Protein AF-A0A8S3U3W0-F1 (afdb_monomer_lite)

Structure (mmCIF, N/CA/C/O backbone):
data_AF-A0A8S3U3W0-F1
#
_entry.id   AF-A0A8S3U3W0-F1
#
loop_
_atom_site.group_PDB
_atom_site.id
_atom_site.type_symbol
_atom_site.label_atom_id
_atom_site.label_alt_id
_atom_site.label_comp_id
_atom_site.label_asym_id
_atom_site.label_entity_id
_atom_site.label_seq_id
_atom_site.pdbx_PDB_ins_code
_atom_site.Cartn_x
_atom_site.Cartn_y
_atom_site.Cartn_z
_atom_site.occupancy
_atom_site.B_iso_or_equiv
_atom_site.auth_seq_id
_atom_site.auth_comp_id
_atom_site.auth_asym_id
_atom_site.auth_atom_id
_atom_site.pdbx_PDB_model_num
ATOM 1 N N . MET A 1 1 ? -51.983 46.648 -26.438 1.00 34.16 1 MET A N 1
ATOM 2 C CA . MET A 1 1 ? -50.621 46.867 -26.971 1.00 34.16 1 MET A CA 1
ATOM 3 C C . MET A 1 1 ? -49.656 46.749 -25.800 1.00 34.16 1 MET A C 1
ATOM 5 O O . MET A 1 1 ? -49.872 47.389 -24.783 1.00 34.16 1 MET A O 1
ATOM 9 N N . PHE A 1 2 ? -48.725 45.805 -25.904 1.00 28.69 2 PHE A N 1
ATOM 10 C CA . PHE A 1 2 ? -47.921 45.204 -24.836 1.00 28.69 2 PHE A CA 1
ATOM 11 C C . PHE A 1 2 ? -47.039 46.189 -24.053 1.00 28.69 2 PHE A C 1
ATOM 13 O O . PHE A 1 2 ? -46.304 46.968 -24.655 1.00 28.69 2 PHE A O 1
ATOM 20 N N . ARG A 1 3 ? -46.996 46.052 -22.722 1.00 28.56 3 ARG A N 1
ATOM 21 C CA . ARG A 1 3 ? -45.843 46.462 -21.908 1.00 28.56 3 ARG A CA 1
ATOM 22 C C . ARG A 1 3 ? -45.324 45.207 -21.208 1.00 28.56 3 ARG A C 1
ATOM 24 O O . ARG A 1 3 ? -46.051 44.587 -20.444 1.00 28.56 3 ARG A O 1
ATOM 31 N N . LYS A 1 4 ? -44.122 44.780 -21.601 1.00 31.42 4 LYS A N 1
ATOM 32 C CA . LYS A 1 4 ? -43.456 43.553 -21.150 1.00 31.42 4 LYS A CA 1
ATOM 33 C C . LYS A 1 4 ? -43.173 43.631 -19.647 1.00 31.42 4 LYS A C 1
ATOM 35 O O . LYS A 1 4 ? -42.525 44.578 -19.207 1.00 31.42 4 LYS A O 1
ATOM 40 N N . GLU A 1 5 ? -43.627 42.633 -18.900 1.00 32.41 5 GLU A N 1
ATOM 41 C CA . GLU A 1 5 ? -43.134 42.348 -17.555 1.00 32.41 5 GLU A CA 1
ATOM 42 C C . GLU A 1 5 ? -41.710 41.790 -17.662 1.00 32.41 5 GLU A C 1
ATOM 44 O O . GLU A 1 5 ? -41.425 40.907 -18.473 1.00 32.41 5 GLU A O 1
ATOM 49 N N . VAL A 1 6 ? -40.796 42.359 -16.880 1.00 32.06 6 VAL A N 1
ATOM 50 C CA . VAL A 1 6 ? -39.425 41.874 -16.733 1.00 32.06 6 VAL A CA 1
ATOM 51 C C . VAL A 1 6 ? -39.444 40.834 -15.619 1.00 32.06 6 VAL A C 1
ATOM 53 O O . VAL A 1 6 ? -39.489 41.178 -14.441 1.00 32.06 6 VAL A O 1
ATOM 56 N N . THR A 1 7 ? -39.434 39.558 -15.994 1.00 28.53 7 THR A N 1
ATOM 57 C CA . THR A 1 7 ? -39.246 38.446 -15.060 1.00 28.53 7 THR A CA 1
ATOM 58 C C . THR A 1 7 ? -37.805 38.466 -14.560 1.00 28.53 7 THR A C 1
ATOM 60 O O . THR A 1 7 ? -36.869 38.187 -15.310 1.00 28.53 7 THR A O 1
ATOM 63 N N . ILE A 1 8 ? -37.619 38.810 -13.287 1.00 31.89 8 ILE A N 1
ATOM 64 C CA . ILE A 1 8 ? -36.351 38.636 -12.577 1.00 31.89 8 ILE A CA 1
ATOM 65 C C . ILE A 1 8 ? -36.127 37.128 -12.427 1.00 31.89 8 ILE A C 1
ATOM 67 O O . ILE A 1 8 ? -36.823 36.454 -11.670 1.00 31.89 8 ILE A O 1
ATOM 71 N N . VAL A 1 9 ? -35.166 36.593 -13.179 1.00 30.48 9 VAL A N 1
ATOM 72 C CA . VAL A 1 9 ? -34.654 35.234 -12.995 1.00 30.48 9 VAL A CA 1
ATOM 73 C C . VAL A 1 9 ? -33.884 35.227 -11.674 1.00 30.48 9 VAL A C 1
ATOM 75 O O . VAL A 1 9 ? -32.745 35.684 -11.611 1.00 30.48 9 VAL A O 1
ATOM 78 N N . MET A 1 10 ? -34.522 34.762 -10.595 1.00 32.56 10 MET A N 1
ATOM 79 C 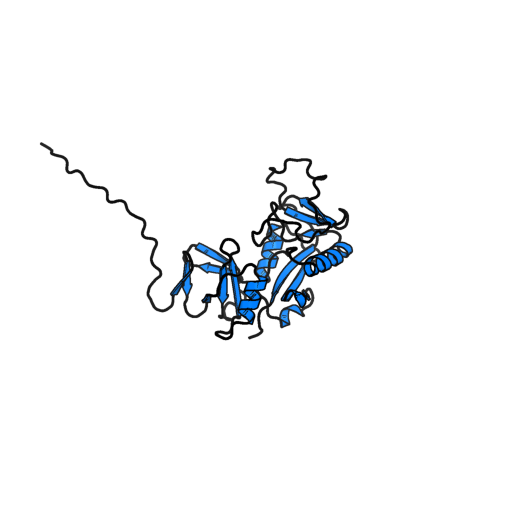CA . MET A 1 10 ? -33.804 34.413 -9.370 1.00 32.56 10 MET A CA 1
ATOM 80 C C . MET A 1 10 ? -32.828 33.284 -9.702 1.00 32.56 10 MET A C 1
ATOM 82 O O . MET A 1 10 ? -33.233 32.200 -10.121 1.00 32.56 10 MET A O 1
ATOM 86 N N . LEU A 1 11 ? -31.539 33.566 -9.520 1.00 30.95 11 LEU A N 1
ATOM 87 C CA . LEU A 1 11 ? -30.471 32.578 -9.497 1.00 30.95 11 LEU A CA 1
ATOM 88 C C . LEU A 1 11 ? -30.861 31.427 -8.562 1.00 30.95 11 LEU A C 1
ATOM 90 O O . LEU A 1 11 ? -30.975 31.611 -7.350 1.00 30.95 11 LEU A O 1
ATOM 94 N N . MET A 1 12 ? -31.027 30.236 -9.134 1.00 29.64 12 MET A N 1
ATOM 95 C CA . MET A 1 12 ? -30.966 28.976 -8.401 1.00 29.64 12 MET A CA 1
ATOM 96 C C . MET A 1 12 ? -29.540 28.831 -7.856 1.00 29.64 12 MET A C 1
ATOM 98 O O . MET A 1 12 ? -28.672 28.240 -8.494 1.00 29.64 12 MET A O 1
ATOM 102 N N . LEU A 1 13 ? -29.282 29.402 -6.679 1.00 32.31 13 LEU A N 1
ATOM 103 C CA . LEU A 1 13 ? -28.216 28.920 -5.811 1.00 32.31 13 LEU A CA 1
ATOM 104 C C . LEU A 1 13 ? -28.553 27.458 -5.523 1.00 32.31 13 LEU A C 1
ATOM 106 O O . LEU A 1 13 ? -29.528 27.166 -4.834 1.00 32.31 13 LEU A O 1
ATOM 110 N N . SER A 1 14 ? -27.792 26.543 -6.115 1.00 33.59 14 SER A N 1
ATOM 111 C CA . SER A 1 14 ? -27.869 25.114 -5.841 1.00 33.59 14 SER A CA 1
ATOM 112 C C . SER A 1 14 ? -27.594 24.887 -4.355 1.00 33.59 14 SER A C 1
ATOM 114 O O . SER A 1 14 ? -26.444 24.808 -3.921 1.00 33.59 14 SER A O 1
ATOM 116 N N . VAL A 1 15 ? -28.661 24.830 -3.562 1.00 41.03 15 VAL A N 1
ATOM 117 C CA . VAL A 1 15 ? -28.613 24.386 -2.175 1.00 41.03 15 VAL A CA 1
ATOM 118 C C . VAL A 1 15 ? -28.224 22.911 -2.227 1.00 41.03 15 VAL A C 1
ATOM 120 O O . VAL A 1 15 ? -29.043 22.061 -2.570 1.00 41.03 15 VAL A O 1
ATOM 123 N N . LEU A 1 16 ? -26.950 22.613 -1.955 1.00 42.62 16 LEU A N 1
ATOM 124 C CA . LEU A 1 16 ? -26.490 21.247 -1.705 1.00 42.62 16 LEU A CA 1
ATOM 125 C C . LEU A 1 16 ? -27.417 20.627 -0.647 1.00 42.62 16 LEU A C 1
ATOM 127 O O . LEU A 1 16 ? -27.694 21.297 0.355 1.00 42.62 16 LEU A O 1
ATOM 131 N N . PRO A 1 17 ? -27.922 19.396 -0.842 1.00 44.84 17 PRO A N 1
ATOM 132 C CA . PRO A 1 17 ? -28.896 18.826 0.074 1.00 44.84 17 PRO A CA 1
ATOM 133 C C . PRO A 1 17 ? -28.274 18.743 1.472 1.00 44.84 17 PRO A C 1
ATOM 135 O O . PRO A 1 17 ? -27.228 18.128 1.676 1.00 44.84 17 PRO A O 1
ATOM 138 N N . ALA A 1 18 ? -28.895 19.420 2.439 1.00 54.59 18 ALA A N 1
ATOM 139 C CA . ALA A 1 18 ? -28.540 19.281 3.843 1.00 54.59 18 ALA A CA 1
ATOM 140 C C . ALA A 1 18 ? -28.716 17.809 4.249 1.00 54.59 18 ALA A C 1
ATOM 142 O O . ALA A 1 18 ? -29.708 17.190 3.856 1.00 54.59 18 ALA A O 1
ATOM 143 N N . CYS A 1 19 ? -27.765 17.246 5.010 1.00 47.69 19 CYS A N 1
ATOM 144 C CA . CYS A 1 19 ? -27.864 15.858 5.466 1.00 47.69 19 CYS A CA 1
ATOM 145 C C . CYS A 1 19 ? -29.236 15.606 6.109 1.00 47.69 19 CYS A C 1
ATOM 147 O O . CYS A 1 19 ? -29.710 16.474 6.853 1.00 47.69 19 CYS A O 1
ATOM 149 N N . PRO A 1 20 ? -29.878 14.449 5.850 1.00 51.38 20 PRO A N 1
ATOM 150 C CA . PRO A 1 20 ? -31.184 14.157 6.417 1.00 51.38 20 PRO A CA 1
ATOM 151 C C . PRO A 1 20 ? -31.106 14.266 7.944 1.00 51.38 20 PRO A C 1
ATOM 153 O O . PRO A 1 20 ? -30.438 13.467 8.587 1.00 51.38 20 PRO A O 1
ATOM 156 N N . LEU A 1 21 ? -31.812 15.233 8.538 1.00 47.78 21 LEU A N 1
ATOM 157 C CA . LEU A 1 21 ? -31.899 15.425 9.997 1.00 47.78 21 LEU A CA 1
ATOM 158 C C . LEU A 1 21 ? -32.657 14.284 10.712 1.00 47.78 21 LEU A C 1
ATOM 160 O O . LEU A 1 21 ? -32.972 14.388 11.896 1.00 47.78 21 LEU A O 1
ATOM 164 N N . LYS A 1 22 ? -32.985 13.194 10.005 1.00 42.50 22 LYS A N 1
ATOM 165 C CA . LYS A 1 22 ? -33.543 11.989 10.616 1.00 42.50 22 LYS A CA 1
ATOM 166 C C . LYS A 1 22 ? -32.425 11.296 11.390 1.00 42.50 22 LYS A C 1
ATOM 168 O O . LYS A 1 22 ? -31.360 11.051 10.830 1.00 42.50 22 LYS A O 1
ATOM 173 N N . MET A 1 23 ? -32.692 11.024 12.671 1.00 44.41 23 MET A N 1
ATOM 174 C CA . MET A 1 23 ? -31.845 10.253 13.587 1.00 44.41 23 MET A CA 1
ATOM 175 C C . MET A 1 23 ? -31.084 9.174 12.829 1.00 44.41 23 MET A C 1
ATOM 177 O O . MET A 1 23 ? -31.711 8.312 12.213 1.00 44.41 23 MET A O 1
ATOM 181 N N . GLY A 1 24 ? -29.757 9.252 12.846 1.00 52.56 24 GLY A N 1
ATOM 182 C CA . GLY A 1 24 ? -28.959 8.258 12.156 1.00 52.56 24 GLY A CA 1
ATOM 183 C C . GLY A 1 24 ? -27.948 8.775 11.149 1.00 52.56 24 GLY A C 1
ATOM 184 O O . GLY A 1 24 ? -27.357 7.907 10.539 1.00 52.56 24 GLY A O 1
ATOM 185 N N . TYR A 1 25 ? -27.712 10.082 10.942 1.00 53.28 25 TYR A N 1
ATOM 186 C CA . TYR A 1 25 ? -26.677 10.551 9.998 1.00 53.28 25 TYR A CA 1
ATOM 187 C C . TYR A 1 25 ? -25.836 11.741 10.507 1.00 53.28 25 TYR A C 1
ATOM 189 O O . TYR A 1 25 ? -26.374 12.662 11.121 1.00 53.28 25 TYR A O 1
ATOM 197 N N . LYS A 1 26 ? -24.523 11.759 10.216 1.00 52.50 26 LYS A N 1
ATOM 198 C CA . LYS A 1 26 ? -23.583 12.867 10.498 1.00 52.50 26 LYS A CA 1
ATOM 199 C C . LYS A 1 26 ? -22.943 13.385 9.204 1.00 52.50 26 LYS A C 1
ATOM 201 O O . LYS A 1 26 ? -22.577 12.602 8.329 1.00 52.50 26 LYS A O 1
ATOM 206 N N . LYS A 1 27 ? -22.791 14.711 9.095 1.00 48.03 27 LYS A N 1
ATOM 207 C CA . LYS A 1 27 ? -22.092 15.369 7.981 1.00 48.03 27 LYS A CA 1
ATOM 208 C C . LYS A 1 27 ? -20.571 15.297 8.176 1.00 48.03 27 LYS A C 1
ATOM 210 O O . LYS A 1 27 ? -20.087 15.705 9.230 1.00 48.03 27 LYS A O 1
ATOM 215 N N . VAL A 1 28 ? -19.837 14.828 7.168 1.00 49.66 28 VAL A N 1
ATOM 216 C CA . VAL A 1 28 ? -18.365 14.741 7.131 1.00 49.66 28 VAL A CA 1
ATOM 217 C C . VAL A 1 28 ? -17.879 15.364 5.824 1.00 49.66 28 VAL A C 1
ATOM 219 O O . VAL A 1 28 ? -18.097 14.809 4.752 1.00 49.66 28 VAL A O 1
ATOM 222 N N . GLY A 1 29 ? -17.276 16.554 5.890 1.00 55.22 29 GLY A N 1
ATOM 223 C CA . GLY A 1 29 ? -16.970 17.337 4.689 1.00 55.22 29 GLY A CA 1
ATOM 224 C C . GLY A 1 29 ? -18.240 17.626 3.874 1.00 55.22 29 GLY A C 1
ATOM 225 O O . GLY A 1 29 ? -19.167 18.286 4.358 1.00 55.22 29 GLY A O 1
ATOM 226 N N . THR A 1 30 ? -18.299 17.111 2.645 1.00 48.25 30 THR A N 1
ATOM 227 C CA . THR A 1 30 ? -19.483 17.156 1.769 1.00 48.25 30 THR A CA 1
ATOM 228 C C . THR A 1 30 ? -20.416 15.947 1.915 1.00 48.25 30 THR A C 1
ATOM 230 O O . THR A 1 30 ? -21.495 15.966 1.330 1.00 48.25 30 THR A O 1
ATOM 233 N N . ALA A 1 31 ? -20.046 14.927 2.698 1.00 43.16 31 ALA A N 1
ATOM 234 C CA . ALA A 1 31 ? -20.716 13.626 2.779 1.00 43.16 31 ALA A CA 1
ATOM 235 C C . ALA A 1 31 ? -21.649 13.449 3.992 1.00 43.16 31 ALA A C 1
ATOM 237 O O . ALA A 1 31 ? -21.507 14.145 4.996 1.00 43.16 31 ALA A O 1
ATOM 238 N N . CYS A 1 32 ? -22.600 12.505 3.905 1.00 49.22 32 CYS A N 1
ATOM 239 C CA . CYS A 1 32 ? -23.533 12.128 4.981 1.00 49.22 32 CYS A CA 1
ATOM 240 C C . CYS A 1 32 ? -23.410 10.624 5.298 1.00 49.22 32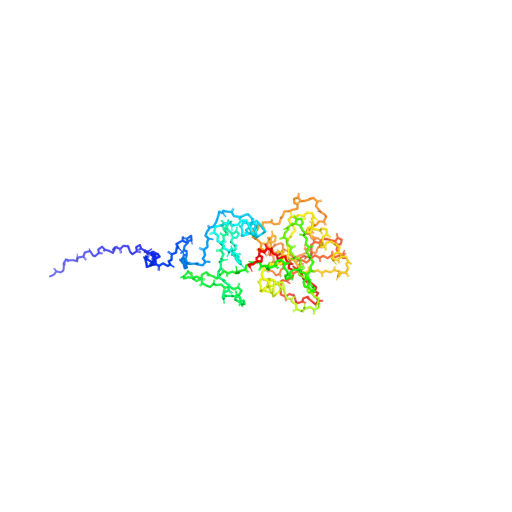 CYS A C 1
ATOM 242 O O . CYS A 1 32 ? -23.734 9.791 4.452 1.00 49.22 32 CYS A O 1
ATOM 244 N N . LEU A 1 33 ? -22.963 10.279 6.511 1.00 54.50 33 LEU A N 1
ATOM 245 C CA . LEU A 1 33 ? -22.687 8.903 6.970 1.00 54.50 33 LEU A CA 1
ATOM 246 C C . LEU A 1 33 ? -23.639 8.467 8.083 1.00 54.50 33 LEU A C 1
ATOM 248 O O . LEU A 1 33 ? -24.057 9.327 8.854 1.00 54.50 33 LEU A O 1
ATOM 252 N N . MET A 1 34 ? -23.964 7.168 8.192 1.00 54.59 34 MET A N 1
ATOM 253 C CA . MET A 1 34 ? -24.849 6.676 9.259 1.00 54.59 34 MET A CA 1
ATOM 254 C C . MET A 1 34 ? -24.211 6.783 10.664 1.00 54.59 34 MET A C 1
ATOM 256 O O . MET A 1 34 ? -23.035 6.498 10.843 1.00 54.59 34 MET A O 1
ATOM 260 N N . TYR A 1 35 ? -24.998 7.209 11.657 1.00 43.84 35 TYR A N 1
ATOM 261 C CA . TYR A 1 35 ? -24.619 7.640 13.016 1.00 43.84 35 TYR A CA 1
ATOM 262 C C . TYR A 1 35 ? -24.144 6.509 13.933 1.00 43.84 35 TYR A C 1
ATOM 264 O O . TYR A 1 35 ? -23.448 6.794 14.900 1.00 43.84 35 TYR A O 1
ATOM 272 N N . ASN A 1 36 ? -24.525 5.258 13.664 1.00 54.19 36 ASN A N 1
ATOM 273 C CA . ASN A 1 36 ? -24.286 4.161 14.605 1.00 54.19 36 ASN A CA 1
ATOM 274 C C . ASN A 1 36 ? -22.925 3.469 14.425 1.00 54.19 36 ASN A C 1
ATOM 276 O O . ASN A 1 36 ? -22.471 2.835 15.371 1.00 54.19 36 ASN A O 1
ATOM 280 N N . ASP A 1 37 ? -22.265 3.630 13.269 1.00 56.34 37 ASP A N 1
ATOM 281 C CA . ASP A 1 37 ? -21.129 2.770 12.894 1.00 56.34 37 ASP A CA 1
ATOM 282 C C . ASP A 1 37 ? -19.847 3.521 12.514 1.00 56.34 37 ASP A C 1
ATOM 284 O O . ASP A 1 37 ? -18.803 2.889 12.362 1.00 56.34 37 ASP A O 1
ATOM 288 N N . VAL A 1 38 ? -19.899 4.853 12.363 1.00 60.19 38 VAL A N 1
ATOM 289 C CA . VAL A 1 38 ? -18.739 5.679 11.985 1.00 60.19 38 VAL A CA 1
ATOM 290 C C . VAL A 1 38 ? -18.443 6.728 13.050 1.00 60.19 38 VAL A C 1
ATOM 292 O O . VAL A 1 38 ? -19.204 7.680 13.251 1.00 60.19 38 VAL A O 1
ATOM 295 N N . PHE A 1 39 ? -17.282 6.599 13.683 1.00 63.41 39 PHE A N 1
ATOM 296 C CA . PHE A 1 39 ? -16.758 7.558 14.643 1.00 63.41 39 PHE A CA 1
ATOM 297 C C . PHE A 1 39 ? -15.734 8.469 13.962 1.00 63.41 39 PHE A C 1
ATOM 299 O O . PHE A 1 39 ? -14.745 8.033 13.379 1.00 63.41 39 PHE A O 1
ATOM 306 N N . TYR A 1 40 ? -15.981 9.773 14.033 1.00 63.25 40 TYR A N 1
ATOM 307 C CA . TYR A 1 40 ? -15.041 10.777 13.543 1.00 63.25 40 TYR A CA 1
ATOM 308 C C . TYR A 1 40 ? -13.920 10.976 14.559 1.00 63.25 40 TYR A C 1
ATOM 310 O O . TYR A 1 40 ? -14.200 11.147 15.747 1.00 63.25 40 TYR A O 1
ATOM 318 N N . THR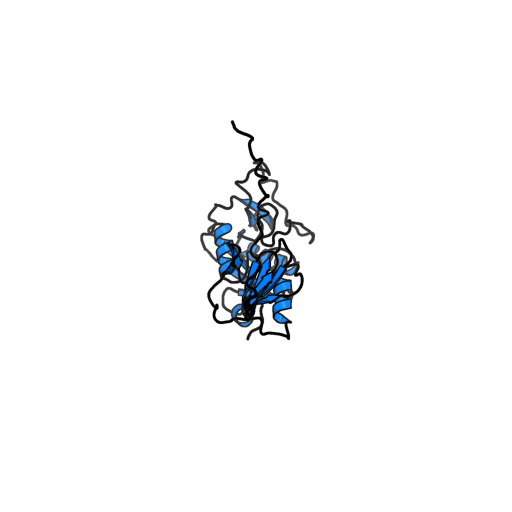 A 1 41 ? -12.687 11.037 14.076 1.00 58.53 41 THR A N 1
ATOM 319 C CA . THR A 1 41 ? -11.519 11.404 14.872 1.00 58.53 41 THR A CA 1
ATOM 320 C C . THR A 1 41 ? -10.672 12.431 14.116 1.00 58.53 41 THR A C 1
ATOM 322 O O . THR A 1 41 ? -10.928 12.717 12.947 1.00 58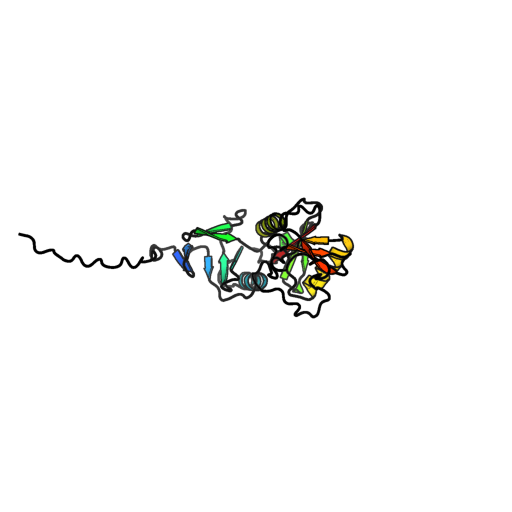.53 41 THR A O 1
ATOM 325 N N . GLU A 1 42 ? -9.744 13.071 14.821 1.00 62.50 42 GLU A N 1
ATOM 326 C CA . GLU A 1 42 ? -8.946 14.191 14.323 1.00 62.50 42 GLU A CA 1
ATOM 327 C C . GLU A 1 42 ? -8.025 13.824 13.147 1.00 62.50 42 GLU A C 1
ATOM 329 O O . GLU A 1 42 ? -7.890 12.664 12.756 1.00 62.50 42 GLU A O 1
ATOM 334 N N . HIS A 1 43 ? -7.418 14.867 12.572 1.00 75.06 43 HIS A N 1
ATOM 335 C CA . HIS A 1 43 ? -6.483 14.800 11.457 1.00 75.06 43 HIS A CA 1
ATOM 336 C C . HIS A 1 43 ? -5.427 13.709 11.677 1.00 75.06 43 HIS A C 1
ATOM 338 O O . HIS A 1 43 ? -4.689 13.767 12.656 1.00 75.06 43 HIS A O 1
ATOM 344 N N . ALA A 1 44 ? -5.316 12.775 10.735 1.00 83.44 44 ALA A N 1
ATOM 345 C CA . ALA A 1 44 ? -4.212 11.823 10.671 1.00 83.44 44 ALA A CA 1
ATOM 346 C C . ALA A 1 44 ? -3.342 12.151 9.455 1.00 83.44 44 ALA A C 1
ATOM 348 O O . ALA A 1 44 ? -3.837 12.504 8.383 1.00 83.44 44 ALA A O 1
ATOM 349 N N . ARG A 1 45 ? -2.030 12.033 9.606 1.00 82.75 45 ARG A N 1
ATOM 350 C CA . ARG A 1 45 ? -1.040 12.330 8.566 1.00 82.75 45 ARG A CA 1
ATOM 351 C C . ARG A 1 45 ? -0.695 11.100 7.733 1.00 82.75 45 ARG A C 1
ATOM 353 O O . ARG A 1 45 ? -0.058 11.242 6.698 1.00 82.75 45 ARG A O 1
ATOM 360 N N . SER A 1 46 ? -1.127 9.914 8.163 1.00 83.56 46 SER A N 1
ATOM 361 C CA . SER A 1 46 ? -0.968 8.667 7.417 1.00 83.56 46 SER A CA 1
ATOM 362 C C . SER A 1 46 ? -2.021 7.622 7.799 1.00 83.56 46 SER A C 1
ATOM 364 O O . SER A 1 46 ? -2.739 7.756 8.796 1.00 83.56 46 SER A O 1
ATOM 366 N N . LYS A 1 47 ? -2.086 6.540 7.011 1.00 87.44 47 LYS A N 1
ATOM 367 C CA . LYS A 1 47 ? -2.896 5.354 7.330 1.00 87.44 47 LYS A CA 1
ATOM 368 C C . LYS A 1 47 ? -2.423 4.690 8.623 1.00 87.44 47 LYS A C 1
ATOM 370 O O . LYS A 1 47 ? -3.262 4.292 9.420 1.00 87.44 47 LYS A O 1
ATOM 375 N N . ILE A 1 48 ? -1.110 4.636 8.858 1.00 85.12 48 ILE A N 1
ATOM 376 C CA . ILE A 1 48 ? -0.525 4.105 10.096 1.00 85.12 48 ILE A CA 1
ATOM 377 C C . ILE A 1 48 ? -0.994 4.914 11.310 1.00 85.12 48 ILE A C 1
ATOM 379 O O . ILE A 1 48 ? -1.498 4.336 12.268 1.00 85.12 48 ILE A O 1
ATOM 383 N N . GLU A 1 49 ? -0.927 6.249 11.248 1.00 86.25 49 GLU A N 1
ATOM 384 C CA . GLU A 1 49 ? -1.401 7.104 12.343 1.00 86.25 49 GLU A CA 1
ATOM 385 C C . GLU A 1 49 ? -2.908 6.927 12.582 1.00 86.25 49 GLU A C 1
ATOM 387 O O . GLU A 1 49 ? -3.343 6.787 13.723 1.00 86.25 49 GLU A O 1
ATOM 392 N N . CYS A 1 50 ? -3.708 6.856 11.513 1.00 87.50 50 CYS A N 1
ATOM 393 C CA . CYS A 1 50 ? -5.143 6.581 11.620 1.00 87.50 50 CYS A CA 1
ATOM 394 C C . CYS A 1 50 ? -5.422 5.207 12.261 1.00 87.50 50 CYS A C 1
ATOM 396 O O . CYS A 1 50 ? -6.336 5.081 13.079 1.00 87.50 50 CYS A O 1
ATOM 398 N N . SER A 1 51 ? -4.580 4.210 11.979 1.00 87.19 51 SER A N 1
ATOM 399 C CA . SER A 1 51 ? -4.619 2.899 12.627 1.00 87.19 51 SER A CA 1
ATOM 400 C C . SER A 1 51 ? -4.327 2.973 14.119 1.00 87.19 51 SER A C 1
ATOM 402 O O . SER A 1 51 ? -5.095 2.447 14.917 1.00 87.19 51 SER A O 1
ATOM 404 N N . SER A 1 52 ? -3.281 3.697 14.524 1.00 86.12 52 SER A N 1
ATOM 405 C CA . SER A 1 52 ? -2.978 3.912 15.943 1.00 86.12 52 SER A CA 1
ATOM 406 C C . SER A 1 52 ? -4.111 4.646 16.664 1.00 86.12 52 SER A C 1
ATOM 408 O O . SER A 1 52 ? -4.380 4.380 17.835 1.00 86.12 52 SER A O 1
ATOM 410 N N . ILE A 1 53 ? -4.807 5.562 15.986 1.00 85.31 53 ILE A N 1
ATOM 411 C CA . ILE A 1 53 ? -5.990 6.229 16.543 1.00 85.31 53 ILE A CA 1
ATOM 412 C C . ILE A 1 53 ? -7.153 5.238 16.696 1.00 85.31 53 ILE A C 1
ATOM 414 O O . ILE A 1 53 ? -7.823 5.258 17.728 1.00 85.31 53 ILE A O 1
ATOM 418 N N . CYS A 1 54 ? -7.384 4.367 15.707 1.00 83.12 54 CYS A N 1
ATOM 419 C CA . CYS A 1 54 ? -8.346 3.265 15.805 1.00 83.12 54 CYS A CA 1
ATOM 420 C C . CYS A 1 54 ? -8.014 2.359 17.001 1.00 83.12 54 CYS A C 1
ATOM 422 O O . CYS A 1 54 ? -8.905 2.028 17.781 1.00 83.12 54 CYS A O 1
ATOM 424 N N . GLU A 1 55 ? -6.729 2.050 17.196 1.00 81.06 55 GLU A N 1
ATOM 425 C CA . GLU A 1 55 ? -6.250 1.177 18.265 1.00 81.06 55 GLU A CA 1
ATOM 426 C C . GLU A 1 55 ? -6.442 1.764 19.663 1.00 81.06 55 GLU A C 1
ATOM 428 O O . GLU A 1 55 ? -6.924 1.102 20.582 1.00 81.06 55 GLU A O 1
ATOM 433 N N . ASN A 1 56 ? -6.123 3.046 19.816 1.00 77.88 56 ASN A N 1
ATOM 434 C CA . ASN A 1 56 ? -6.187 3.739 21.096 1.00 77.88 56 ASN A CA 1
ATOM 435 C C . ASN A 1 56 ? -7.580 4.299 21.429 1.00 77.88 56 ASN A C 1
ATOM 437 O O . ASN A 1 56 ? -7.756 4.917 22.488 1.00 77.88 56 ASN A O 1
ATOM 441 N N . ASN A 1 57 ? -8.580 4.122 20.557 1.00 69.69 57 ASN A N 1
ATOM 442 C CA . ASN A 1 57 ? -9.918 4.655 20.784 1.00 69.69 57 ASN A CA 1
ATOM 443 C C . ASN A 1 57 ? -10.637 3.905 21.920 1.00 69.69 57 ASN A C 1
ATOM 445 O O . ASN A 1 57 ? -11.256 2.863 21.732 1.00 69.69 57 ASN A O 1
ATOM 449 N N . LYS A 1 58 ? -10.608 4.494 23.119 1.00 51.72 58 LYS A N 1
ATOM 450 C CA . LYS A 1 58 ? -11.299 3.984 24.316 1.00 51.72 58 LYS A CA 1
ATOM 451 C C . LYS A 1 58 ? -12.826 4.173 24.305 1.00 51.72 58 LYS A C 1
ATOM 453 O O . LYS A 1 58 ? -13.483 3.686 25.221 1.00 51.72 58 LYS A O 1
ATOM 458 N N . PHE A 1 59 ? -13.394 4.907 23.341 1.00 48.88 59 PHE A N 1
ATOM 459 C CA . PHE A 1 59 ? -14.805 5.331 23.336 1.00 48.88 59 PHE A CA 1
ATOM 460 C C . PHE A 1 59 ? -15.721 4.516 22.403 1.00 48.88 59 PHE A C 1
ATOM 462 O O . PHE A 1 59 ? -16.933 4.728 22.415 1.00 48.88 59 PHE A O 1
ATOM 469 N N . GLY A 1 60 ? -15.183 3.560 21.643 1.00 59.19 60 GLY A N 1
ATOM 470 C CA . GLY A 1 60 ? -15.946 2.618 20.821 1.00 59.19 60 GLY A CA 1
ATOM 471 C C . GLY A 1 60 ? -15.013 1.584 20.197 1.00 59.19 60 GLY A C 1
ATOM 472 O O . GLY A 1 60 ? -13.880 1.914 19.860 1.00 59.19 60 GLY A O 1
ATOM 473 N N . SER A 1 61 ? -15.463 0.335 20.068 1.00 69.50 61 SER A N 1
ATOM 474 C CA . SER A 1 61 ? -14.701 -0.761 19.458 1.00 69.50 61 SER A CA 1
ATOM 475 C C . SER A 1 61 ? -14.478 -0.485 17.966 1.00 69.50 61 SER A C 1
ATOM 477 O O . SER A 1 61 ? -15.305 -0.858 17.132 1.00 69.50 61 SER A O 1
ATOM 479 N N . CYS A 1 62 ? -13.405 0.232 17.628 1.00 77.81 62 CYS A N 1
ATOM 480 C CA . CYS A 1 62 ? -12.992 0.426 16.244 1.00 77.81 62 CYS A CA 1
ATOM 481 C C . CYS A 1 62 ? -12.552 -0.922 15.663 1.00 77.81 62 CYS A C 1
ATOM 483 O O . CYS A 1 62 ? -11.707 -1.596 16.242 1.00 77.81 62 CYS A O 1
ATOM 485 N N . SER A 1 63 ? -13.145 -1.313 14.537 1.00 76.69 63 SER A N 1
ATOM 486 C CA . SER A 1 63 ? -12.868 -2.573 13.840 1.00 76.69 63 SER A CA 1
ATOM 487 C C . SER A 1 63 ? -12.255 -2.374 12.455 1.00 76.69 63 SER A C 1
ATOM 489 O O . SER A 1 63 ? -11.966 -3.356 11.786 1.00 76.69 63 SER A O 1
ATOM 491 N N . ARG A 1 64 ? -12.114 -1.124 11.992 1.00 81.50 64 ARG A N 1
ATOM 492 C CA . ARG A 1 64 ? -11.420 -0.684 10.763 1.00 81.50 64 ARG A CA 1
ATOM 493 C C . ARG A 1 64 ? -11.552 0.823 10.609 1.00 81.50 64 ARG A C 1
ATOM 495 O O . ARG A 1 64 ? -12.318 1.465 11.328 1.00 81.50 64 ARG A O 1
ATOM 502 N N . PHE A 1 65 ? -10.848 1.393 9.644 1.00 85.31 65 PHE A N 1
ATOM 503 C CA . PHE A 1 65 ? -10.922 2.822 9.369 1.00 85.31 65 PHE A CA 1
ATOM 504 C C . PHE A 1 65 ? -10.859 3.123 7.874 1.00 85.31 65 PHE A C 1
ATOM 506 O O . PHE A 1 65 ? -10.473 2.285 7.067 1.00 85.31 65 PHE A O 1
ATOM 513 N N . MET A 1 66 ? -11.233 4.340 7.503 1.00 86.19 66 MET A N 1
ATOM 514 C CA . MET A 1 66 ? -11.023 4.905 6.176 1.00 86.19 66 MET A CA 1
ATOM 515 C C . MET A 1 66 ? -10.083 6.106 6.299 1.00 86.19 66 MET A C 1
ATOM 517 O O . MET A 1 66 ? -10.113 6.825 7.303 1.00 86.19 66 MET A O 1
ATOM 521 N N . TYR A 1 67 ? -9.260 6.338 5.279 1.00 85.56 67 TYR A N 1
ATOM 522 C CA . TYR A 1 67 ? -8.282 7.423 5.272 1.00 85.56 67 TYR A CA 1
ATOM 523 C C . TYR A 1 67 ? -8.294 8.184 3.945 1.00 85.56 67 TYR A C 1
ATOM 525 O O . TYR A 1 67 ? -8.195 7.577 2.880 1.00 85.56 67 TYR A O 1
ATOM 533 N N . ASP A 1 68 ? -8.383 9.512 4.020 1.00 82.69 68 ASP A N 1
ATOM 534 C CA . ASP A 1 68 ? -8.255 10.424 2.882 1.00 82.69 68 ASP A CA 1
ATOM 535 C C . ASP A 1 68 ? -7.054 11.334 3.090 1.00 82.69 68 ASP A C 1
ATOM 537 O O . ASP A 1 68 ? -7.062 12.246 3.922 1.00 82.69 68 ASP A O 1
ATOM 541 N N . SER A 1 69 ? -6.022 11.091 2.293 1.00 79.19 69 SER A N 1
ATOM 542 C CA . SER A 1 69 ? -4.774 11.828 2.374 1.00 79.19 69 SER A CA 1
ATOM 543 C C . SER A 1 69 ? -4.845 13.250 1.831 1.00 79.19 69 SER A C 1
ATOM 545 O O . SER A 1 69 ? -4.068 14.101 2.254 1.00 79.19 69 SER A O 1
ATOM 547 N N . SER A 1 70 ? -5.789 13.548 0.933 1.00 80.62 70 SER A N 1
ATOM 548 C CA . SER A 1 70 ? -5.964 14.902 0.395 1.00 80.62 70 SER A CA 1
ATOM 549 C C . SER A 1 70 ? -6.474 15.873 1.461 1.00 80.62 70 SER A C 1
ATOM 551 O O . SER A 1 70 ? -6.201 17.072 1.407 1.00 80.62 70 SER A O 1
ATOM 553 N N . ARG A 1 71 ? -7.188 15.337 2.457 1.00 80.81 71 ARG A N 1
ATOM 554 C CA . ARG A 1 71 ? -7.777 16.083 3.574 1.00 80.81 71 ARG A CA 1
ATOM 555 C C . ARG A 1 71 ? -7.142 15.741 4.926 1.00 80.81 71 ARG A C 1
ATOM 557 O O . ARG A 1 71 ? -7.577 16.295 5.931 1.00 80.81 71 ARG A O 1
ATOM 564 N N . ASN A 1 72 ? -6.140 14.853 4.965 1.00 82.50 72 ASN A N 1
ATOM 565 C CA . ASN A 1 72 ? -5.581 14.276 6.197 1.00 82.50 72 ASN A CA 1
ATOM 566 C C . ASN A 1 72 ? -6.677 13.766 7.147 1.00 82.50 72 ASN A C 1
ATOM 568 O O . ASN A 1 72 ? -6.647 14.006 8.353 1.00 82.50 72 ASN A O 1
ATOM 572 N N . MET A 1 73 ? -7.700 13.120 6.588 1.00 84.00 73 MET A N 1
ATOM 573 C CA . MET A 1 73 ? -8.928 12.788 7.301 1.00 84.00 73 MET A CA 1
ATOM 574 C C . MET A 1 73 ? -8.985 11.295 7.619 1.00 84.00 73 MET A C 1
ATOM 576 O O . MET A 1 73 ? -8.853 10.460 6.728 1.00 84.00 73 MET A O 1
ATOM 580 N N . CYS A 1 74 ? -9.220 10.980 8.894 1.00 84.38 74 CYS A N 1
ATOM 581 C CA . CYS A 1 74 ? -9.349 9.629 9.430 1.00 84.38 74 CYS A CA 1
ATOM 582 C C . CYS A 1 74 ? -10.793 9.384 9.889 1.00 84.38 74 CYS A C 1
ATOM 584 O O . CYS A 1 74 ? -11.355 10.169 10.657 1.00 84.38 74 CYS A O 1
ATOM 586 N N . LEU A 1 75 ? -11.407 8.302 9.416 1.00 82.69 75 LEU A N 1
ATOM 587 C CA . LEU A 1 75 ? -12.767 7.908 9.783 1.00 82.69 75 LEU A CA 1
ATOM 588 C C . LEU A 1 75 ? -12.727 6.516 10.394 1.00 82.69 75 LEU A C 1
ATOM 590 O O . LEU A 1 75 ? -12.411 5.552 9.708 1.00 82.69 75 LEU A O 1
ATOM 594 N N . LEU A 1 76 ? -13.052 6.404 11.676 1.00 81.62 76 LEU A N 1
ATOM 595 C CA . LEU A 1 76 ? -13.080 5.124 12.372 1.00 81.62 76 LEU A CA 1
ATOM 596 C C . LEU A 1 76 ? -14.433 4.458 12.166 1.00 81.62 76 LEU A C 1
ATOM 598 O O . LEU A 1 76 ? -15.462 5.131 12.144 1.00 81.62 76 LEU A O 1
ATOM 602 N N . HIS A 1 77 ? -14.440 3.139 12.066 1.00 78.81 77 HIS A N 1
ATOM 603 C CA . HIS A 1 77 ? -15.640 2.358 11.827 1.00 78.81 77 HIS A CA 1
ATOM 604 C C . HIS A 1 77 ? -15.714 1.190 12.811 1.00 78.81 77 HIS A C 1
ATOM 606 O O . HIS A 1 77 ? -14.711 0.523 13.052 1.00 78.81 77 HIS A O 1
ATOM 612 N N . SER A 1 78 ? -16.890 0.931 13.384 1.00 73.00 78 SER A N 1
ATOM 613 C CA . SER A 1 78 ? -17.079 -0.114 14.404 1.00 73.00 78 SER A CA 1
ATOM 614 C C . SER A 1 78 ? -17.848 -1.336 13.930 1.00 73.00 78 SER A C 1
ATOM 616 O O . SER A 1 78 ? -17.727 -2.395 14.540 1.00 73.00 78 SER A O 1
ATOM 618 N N . ASP A 1 79 ? -18.625 -1.239 12.852 1.00 66.62 79 ASP A N 1
ATOM 619 C CA . ASP A 1 79 ? -19.486 -2.352 12.450 1.00 66.62 79 ASP A CA 1
ATOM 620 C C . ASP A 1 79 ? -18.694 -3.512 11.811 1.00 66.62 79 ASP A C 1
ATOM 622 O O . ASP A 1 79 ? -17.994 -3.349 10.803 1.00 66.62 79 ASP A O 1
ATOM 626 N N . THR A 1 80 ? -18.813 -4.678 12.453 1.00 57.75 80 THR A N 1
ATOM 627 C CA . THR A 1 80 ? -18.184 -5.964 12.127 1.00 57.75 80 THR A CA 1
ATOM 628 C C . THR A 1 80 ? -18.988 -6.784 11.110 1.00 57.75 80 THR A C 1
ATOM 630 O O . THR A 1 80 ? -18.472 -7.745 10.551 1.00 57.75 80 THR A O 1
ATOM 633 N N . THR A 1 81 ? -20.235 -6.412 10.803 1.00 52.34 81 THR A N 1
ATOM 634 C CA . THR A 1 81 ? -21.102 -7.129 9.846 1.00 52.34 81 THR A CA 1
ATOM 635 C C . THR A 1 81 ? -20.735 -6.885 8.384 1.00 52.34 81 THR A C 1
ATOM 637 O O . THR A 1 81 ? -21.136 -7.638 7.500 1.00 52.34 81 THR A O 1
ATOM 640 N N . ILE A 1 82 ? -19.927 -5.861 8.114 1.00 53.34 82 ILE A N 1
ATOM 641 C CA . ILE A 1 82 ? -19.372 -5.570 6.787 1.00 53.34 82 ILE A CA 1
ATOM 642 C C . ILE A 1 82 ? -18.025 -6.307 6.589 1.00 53.34 82 ILE A C 1
ATOM 644 O O . ILE A 1 82 ? -17.289 -6.002 5.652 1.00 53.34 82 ILE A O 1
ATOM 648 N N . GLN A 1 83 ? -17.660 -7.262 7.456 1.00 51.62 83 GLN A N 1
ATOM 649 C CA . GLN A 1 83 ? -16.507 -8.129 7.206 1.00 51.62 83 GLN A CA 1
ATOM 650 C C . GLN A 1 83 ? -16.627 -8.762 5.808 1.00 51.62 83 GLN A C 1
ATOM 652 O O . GLN A 1 83 ? -17.602 -9.442 5.493 1.00 51.62 83 GLN A O 1
ATOM 657 N N . GLY A 1 84 ? -15.661 -8.451 4.939 1.00 51.28 84 GLY A N 1
ATOM 658 C CA . GLY A 1 84 ? -15.641 -8.858 3.531 1.00 51.28 84 GLY A CA 1
ATOM 659 C C . GLY A 1 84 ? -16.091 -7.801 2.512 1.00 51.28 84 GLY A C 1
ATOM 660 O O . GLY A 1 84 ? -15.992 -8.059 1.313 1.00 51.28 84 GLY A O 1
ATOM 661 N N . ARG A 1 85 ? -16.562 -6.612 2.927 1.00 62.91 85 ARG A N 1
ATOM 662 C CA . ARG A 1 85 ? -16.726 -5.467 2.009 1.00 62.91 85 ARG A CA 1
ATOM 663 C C . ARG A 1 85 ? -15.563 -4.492 2.194 1.00 62.91 85 ARG A C 1
ATOM 665 O O . ARG A 1 85 ? -15.441 -3.851 3.237 1.00 62.91 85 ARG A O 1
ATOM 672 N N . ASN A 1 86 ? -14.767 -4.346 1.140 1.00 67.31 86 ASN A N 1
ATOM 673 C CA . ASN A 1 86 ? -13.532 -3.557 1.161 1.00 67.31 86 ASN A CA 1
ATOM 674 C C . ASN A 1 86 ? -13.762 -2.062 0.914 1.00 67.31 86 ASN A C 1
ATOM 676 O O . ASN A 1 86 ? -12.870 -1.261 1.160 1.00 67.31 86 ASN A O 1
ATOM 680 N N . SER A 1 87 ? -14.967 -1.674 0.484 1.00 70.31 87 SER A N 1
ATOM 681 C CA . SER A 1 87 ? -15.317 -0.275 0.256 1.00 70.31 87 SER A CA 1
ATOM 682 C C . SER A 1 87 ? -16.783 0.048 0.556 1.00 70.31 87 SER A C 1
ATOM 684 O O . SER A 1 87 ? -17.656 -0.828 0.597 1.00 70.31 87 SER A O 1
ATOM 686 N N . VAL A 1 88 ? -17.066 1.331 0.783 1.00 70.25 88 VAL A N 1
ATOM 687 C CA . VAL A 1 88 ? -18.412 1.880 0.970 1.00 70.25 88 VAL A CA 1
ATOM 688 C C . VAL A 1 88 ? -18.604 3.121 0.102 1.00 70.25 88 VAL A C 1
ATOM 690 O O . VAL A 1 88 ? -17.793 4.044 0.116 1.00 70.25 88 VAL A O 1
ATOM 693 N N . THR A 1 89 ? -19.701 3.158 -0.655 1.00 61.19 89 THR A N 1
ATOM 694 C CA . THR A 1 89 ? -20.132 4.372 -1.356 1.00 61.19 89 THR A CA 1
ATOM 695 C C . THR A 1 89 ? -21.014 5.191 -0.427 1.00 61.19 89 THR A C 1
ATOM 697 O O . THR A 1 89 ? -22.043 4.715 0.058 1.00 61.19 89 THR A O 1
ATOM 700 N N . ILE A 1 90 ? -20.614 6.433 -0.180 1.00 59.25 90 ILE A N 1
ATOM 701 C CA . ILE A 1 90 ? -21.391 7.383 0.614 1.00 59.25 90 ILE A CA 1
ATOM 702 C C . ILE A 1 90 ? -22.357 8.124 -0.323 1.00 59.25 90 ILE A C 1
ATOM 704 O O . ILE A 1 90 ? -22.140 8.186 -1.532 1.00 59.25 90 ILE A O 1
ATOM 708 N N . GLN A 1 91 ? -23.427 8.718 0.215 1.00 48.06 91 GLN A N 1
ATOM 709 C CA . GLN A 1 91 ? -24.455 9.463 -0.539 1.00 48.06 91 GLN A CA 1
ATOM 710 C C . GLN A 1 91 ? -23.916 10.589 -1.458 1.00 48.06 91 GLN A C 1
ATOM 712 O O . GLN A 1 91 ? -24.684 11.173 -2.216 1.00 48.06 91 GLN A O 1
ATOM 717 N N . THR A 1 92 ? -22.616 10.893 -1.415 1.00 54.94 92 THR A N 1
ATOM 718 C CA . THR A 1 92 ? -21.897 11.826 -2.296 1.00 54.94 92 THR A CA 1
ATOM 719 C C . THR A 1 92 ? -21.350 11.218 -3.589 1.00 54.94 92 THR A C 1
ATOM 721 O O . THR A 1 92 ? -20.672 11.931 -4.322 1.00 54.94 92 THR A O 1
ATOM 724 N N . ASN A 1 93 ? -21.608 9.938 -3.889 1.00 62.09 93 ASN A N 1
ATOM 725 C CA . ASN A 1 93 ? -20.902 9.163 -4.928 1.00 62.09 93 ASN A CA 1
ATOM 726 C C . ASN A 1 93 ? -19.384 9.038 -4.682 1.00 62.09 93 ASN A C 1
ATOM 728 O O . ASN A 1 93 ? -18.648 8.625 -5.576 1.00 62.09 93 ASN A O 1
ATOM 732 N N . GLU A 1 94 ? -18.905 9.373 -3.482 1.00 69.56 94 GLU A N 1
ATOM 733 C CA . GLU A 1 94 ? -17.533 9.081 -3.072 1.00 69.56 94 GLU A CA 1
ATOM 734 C C . GLU A 1 94 ? -17.473 7.632 -2.573 1.00 69.56 94 GLU A C 1
ATOM 736 O O . GLU A 1 94 ? -18.231 7.239 -1.678 1.00 69.56 94 GLU A O 1
ATOM 741 N N . THR A 1 95 ? -16.576 6.844 -3.162 1.00 74.25 95 THR A N 1
ATOM 742 C CA . THR A 1 95 ? -16.243 5.494 -2.699 1.00 74.25 95 THR A CA 1
ATOM 743 C C . THR A 1 95 ? -15.031 5.582 -1.793 1.00 74.25 95 THR A C 1
ATOM 745 O O . THR A 1 95 ? -14.048 6.239 -2.125 1.00 74.25 95 THR A O 1
ATOM 748 N N . TRP A 1 96 ? -15.122 4.920 -0.652 1.00 77.88 96 TRP A N 1
ATOM 749 C CA . TRP A 1 96 ? -14.079 4.899 0.353 1.00 77.88 96 TRP A CA 1
ATOM 750 C C . TRP A 1 96 ? -13.678 3.473 0.655 1.00 77.88 96 TRP A C 1
ATOM 752 O O . TRP A 1 96 ? -14.551 2.637 0.887 1.00 77.88 96 TRP A O 1
ATOM 762 N N . ASP A 1 97 ? -12.377 3.233 0.705 1.00 83.69 97 ASP A N 1
ATOM 763 C CA . ASP A 1 97 ? -11.822 1.936 1.057 1.00 83.69 97 ASP A CA 1
ATOM 764 C C . ASP A 1 97 ? -11.621 1.819 2.569 1.00 83.69 97 ASP A C 1
ATOM 766 O O . ASP A 1 97 ? -11.297 2.796 3.256 1.00 83.69 97 ASP A O 1
ATOM 770 N N . PHE A 1 98 ? -11.828 0.609 3.078 1.00 84.44 98 PHE A N 1
ATOM 771 C CA . PHE A 1 98 ? -11.516 0.252 4.453 1.00 84.44 98 PHE A CA 1
ATOM 772 C C . PHE A 1 98 ? -10.085 -0.269 4.548 1.00 84.44 98 PHE A C 1
ATOM 774 O O . PHE A 1 98 ? -9.648 -1.072 3.728 1.00 84.44 98 PHE A O 1
ATOM 781 N N . TYR A 1 99 ? -9.387 0.166 5.589 1.00 86.56 99 TYR A N 1
ATOM 782 C CA . TYR A 1 99 ? -8.026 -0.233 5.909 1.00 86.56 99 TYR A CA 1
ATOM 783 C C . TYR A 1 99 ? -7.962 -0.868 7.297 1.00 86.56 99 TYR A C 1
ATOM 785 O O . TYR A 1 99 ? -8.791 -0.585 8.173 1.00 86.56 99 TYR A O 1
ATOM 793 N N . GLY A 1 100 ? -6.935 -1.689 7.487 1.00 81.75 100 GLY A N 1
ATOM 794 C CA . GLY A 1 100 ? -6.668 -2.413 8.717 1.00 81.75 100 GLY A CA 1
ATOM 795 C C . GLY A 1 100 ? -6.935 -3.910 8.592 1.00 81.75 100 GLY A C 1
ATOM 796 O O . GLY A 1 100 ? -7.927 -4.314 7.986 1.00 81.75 100 GLY A O 1
ATOM 797 N N . ILE A 1 101 ? -6.084 -4.720 9.222 1.00 79.56 101 ILE A N 1
ATOM 798 C CA . ILE A 1 101 ? -6.369 -6.129 9.542 1.00 79.56 101 ILE A CA 1
ATOM 799 C C . ILE A 1 101 ? -6.125 -6.398 11.025 1.00 79.56 101 ILE A C 1
ATOM 801 O O . ILE A 1 101 ? -5.353 -5.685 11.676 1.00 79.56 101 ILE A O 1
ATOM 805 N N . ALA A 1 102 ? -6.788 -7.422 11.562 1.00 76.12 102 ALA A N 1
ATOM 806 C CA . ALA A 1 102 ? -6.601 -7.810 12.950 1.00 76.12 102 ALA A CA 1
ATOM 807 C C . ALA A 1 102 ? -5.148 -8.247 13.185 1.00 76.12 102 ALA A C 1
ATOM 809 O O . ALA A 1 102 ? -4.536 -8.907 12.345 1.00 76.12 102 ALA A O 1
ATOM 810 N N . HIS A 1 103 ? -4.596 -7.913 14.355 1.00 76.44 103 HIS A N 1
ATOM 811 C CA . HIS A 1 103 ? -3.219 -8.270 14.718 1.00 76.44 103 HIS A CA 1
ATOM 812 C C . HIS A 1 103 ? -2.922 -9.774 14.546 1.00 76.44 103 HIS A C 1
ATOM 814 O O . HIS A 1 103 ? -1.803 -10.165 14.214 1.00 76.44 103 HIS A O 1
ATOM 820 N N . GLU A 1 104 ? -3.900 -10.647 14.788 1.00 77.75 104 GLU A N 1
ATOM 821 C CA . GLU A 1 104 ? -3.733 -12.094 14.622 1.00 77.75 104 GLU A CA 1
ATOM 822 C C . GLU A 1 104 ? -3.553 -12.525 13.159 1.00 77.75 104 GLU A C 1
ATOM 824 O O . GLU A 1 104 ? -2.740 -13.415 12.895 1.00 77.75 104 GLU A O 1
ATOM 829 N N . ASP A 1 105 ? -4.202 -11.836 12.216 1.00 81.44 105 ASP A N 1
ATOM 830 C CA . ASP A 1 105 ? -4.126 -12.126 10.780 1.00 81.44 105 ASP A CA 1
ATOM 831 C C . ASP A 1 105 ? -2.736 -11.829 10.206 1.00 81.44 105 ASP A C 1
ATOM 833 O O . ASP A 1 105 ? -2.286 -12.485 9.268 1.00 81.44 105 ASP A O 1
ATOM 837 N N . CYS A 1 106 ? -1.998 -10.901 10.818 1.00 83.88 106 CYS A N 1
ATOM 838 C CA . CYS A 1 106 ? -0.610 -10.618 10.458 1.00 83.88 106 CYS A CA 1
ATOM 839 C C . CYS A 1 106 ? 0.366 -11.764 10.745 1.00 83.88 106 CYS A C 1
ATOM 841 O O . CYS A 1 106 ? 1.494 -11.732 10.261 1.00 83.88 106 CYS A O 1
ATOM 843 N N . ASN A 1 107 ? -0.037 -12.765 11.533 1.00 82.25 107 ASN A N 1
ATOM 844 C CA . ASN A 1 107 ? 0.782 -13.951 11.790 1.00 82.25 107 ASN A CA 1
ATOM 845 C C . ASN A 1 107 ? 0.528 -15.072 10.770 1.00 82.25 107 ASN A C 1
ATOM 847 O O . ASN A 1 107 ? 1.139 -16.141 10.862 1.00 82.25 107 ASN A O 1
ATOM 851 N N . LEU A 1 108 ? -0.392 -14.869 9.821 1.00 84.56 108 LEU A N 1
ATOM 852 C CA . LEU A 1 108 ? -0.682 -15.851 8.786 1.00 84.56 108 LEU A CA 1
ATOM 853 C C . LEU A 1 108 ? 0.475 -15.952 7.774 1.00 84.56 108 LEU A C 1
ATOM 855 O O . LEU A 1 108 ? 1.200 -14.983 7.539 1.00 84.56 108 LEU A O 1
ATOM 859 N N . PRO A 1 109 ? 0.652 -17.115 7.119 1.00 84.44 109 PRO A N 1
ATOM 860 C CA . PRO A 1 109 ? 1.660 -17.265 6.077 1.00 84.44 109 PRO A CA 1
ATOM 861 C C . PRO A 1 109 ? 1.501 -16.225 4.960 1.00 84.44 109 PRO A C 1
ATOM 863 O O . PRO A 1 109 ? 0.405 -16.032 4.434 1.00 84.44 109 PRO A O 1
ATOM 866 N N . GLY A 1 110 ? 2.613 -15.608 4.558 1.00 84.19 110 GLY A N 1
ATOM 867 C CA . GLY A 1 110 ? 2.641 -14.567 3.521 1.00 84.19 110 GLY A CA 1
ATOM 868 C C . GLY A 1 110 ? 2.643 -13.133 4.057 1.00 84.19 110 GLY A C 1
ATOM 869 O O . GLY A 1 110 ? 2.706 -12.200 3.254 1.00 84.19 110 GLY A O 1
ATOM 870 N N . TYR A 1 111 ? 2.597 -12.970 5.382 1.00 89.50 111 TYR A N 1
ATOM 871 C CA . TYR A 1 111 ? 2.740 -11.696 6.078 1.00 89.50 111 TYR A CA 1
ATOM 872 C C . TYR A 1 111 ? 4.066 -11.645 6.847 1.00 89.50 111 TYR A C 1
ATOM 874 O O . TYR A 1 111 ? 4.483 -12.632 7.453 1.00 89.50 111 TYR A O 1
ATOM 882 N N . ASP A 1 112 ? 4.700 -10.476 6.843 1.00 89.62 112 ASP A N 1
ATOM 883 C CA . ASP A 1 112 ? 5.845 -10.128 7.677 1.00 89.62 112 ASP A CA 1
ATOM 884 C C . ASP A 1 112 ? 5.440 -8.973 8.601 1.00 89.62 112 ASP A C 1
ATOM 886 O O . ASP A 1 112 ? 5.171 -7.859 8.148 1.00 89.62 112 ASP A O 1
ATOM 890 N N . PHE A 1 113 ? 5.369 -9.231 9.905 1.00 87.94 113 PHE A N 1
ATOM 891 C CA . PHE A 1 113 ? 5.024 -8.209 10.893 1.00 87.94 113 PHE A CA 1
ATOM 892 C C . PHE A 1 113 ? 6.242 -7.345 11.246 1.00 87.94 113 PHE A C 1
ATOM 894 O O . PHE A 1 113 ? 7.306 -7.872 11.583 1.00 87.94 113 PHE A O 1
ATOM 901 N N . VAL A 1 114 ? 6.072 -6.018 11.226 1.00 85.19 114 VAL A N 1
ATOM 902 C CA . VAL A 1 114 ? 7.100 -5.051 11.632 1.00 85.19 114 VAL A CA 1
ATOM 903 C C . VAL A 1 114 ? 6.603 -4.230 12.830 1.00 85.19 114 VAL A C 1
ATOM 905 O O . VAL A 1 114 ? 5.892 -3.236 12.657 1.00 85.19 114 VAL A O 1
ATOM 908 N N . PRO A 1 115 ? 6.991 -4.612 14.067 1.00 80.69 115 PRO A N 1
ATOM 909 C CA . PRO A 1 115 ? 6.460 -4.006 15.289 1.00 80.69 115 PRO A CA 1
ATOM 910 C C . PRO A 1 115 ? 6.699 -2.500 15.415 1.00 80.69 115 PRO A C 1
ATOM 912 O O . PRO A 1 115 ? 5.866 -1.791 15.970 1.00 80.69 115 PRO A O 1
ATOM 915 N N . SER A 1 116 ? 7.833 -2.007 14.914 1.00 81.38 116 SER A N 1
ATOM 916 C CA . SER A 1 116 ? 8.255 -0.607 15.050 1.00 81.38 116 SER A CA 1
ATOM 917 C C . SER A 1 116 ? 7.349 0.384 14.323 1.00 81.38 116 SER A C 1
ATOM 919 O O . SER A 1 116 ? 7.232 1.522 14.768 1.00 81.38 116 SER A O 1
ATOM 921 N N . ILE A 1 117 ? 6.701 -0.043 13.237 1.00 82.81 117 ILE A N 1
ATOM 922 C CA . ILE A 1 117 ? 5.796 0.792 12.433 1.00 82.81 117 ILE A CA 1
ATOM 923 C C . ILE A 1 117 ? 4.332 0.353 12.548 1.00 82.81 117 ILE A C 1
ATOM 925 O O . ILE A 1 117 ? 3.478 0.906 11.864 1.00 82.81 117 ILE A O 1
ATOM 929 N N . HIS A 1 118 ? 4.041 -0.629 13.412 1.00 84.31 118 HIS A N 1
ATOM 930 C CA . HIS A 1 118 ? 2.693 -1.153 13.645 1.00 84.31 118 HIS A CA 1
ATOM 931 C C . HIS A 1 118 ? 1.964 -1.539 12.340 1.00 84.31 118 HIS A C 1
ATOM 933 O O . HIS A 1 118 ? 0.790 -1.223 12.122 1.00 84.31 118 HIS A O 1
ATOM 939 N N . ALA A 1 119 ? 2.703 -2.195 11.444 1.00 88.06 119 ALA A N 1
ATOM 940 C CA . ALA A 1 119 ? 2.228 -2.585 10.127 1.00 88.06 119 ALA A CA 1
ATOM 941 C C . ALA A 1 119 ? 2.688 -3.997 9.767 1.00 88.06 119 ALA A C 1
ATOM 943 O O . ALA A 1 119 ? 3.680 -4.520 10.287 1.00 88.06 119 ALA A O 1
ATOM 944 N N . CYS A 1 120 ? 1.964 -4.591 8.829 1.00 90.94 120 CYS A N 1
ATOM 945 C CA . CYS A 1 120 ? 2.240 -5.907 8.286 1.00 90.94 120 CYS A CA 1
ATOM 946 C C . CYS A 1 120 ? 2.497 -5.783 6.795 1.00 90.94 120 CYS A C 1
ATOM 948 O O . CYS A 1 120 ? 1.713 -5.176 6.062 1.00 90.94 120 CYS A O 1
ATOM 950 N N . PHE A 1 121 ? 3.587 -6.381 6.337 1.00 92.12 121 PHE A N 1
ATOM 951 C CA . PHE A 1 121 ? 3.886 -6.465 4.923 1.00 92.12 121 PHE A CA 1
ATOM 952 C C . PHE A 1 121 ? 3.353 -7.770 4.367 1.00 92.12 121 PHE A C 1
ATOM 954 O O . PHE A 1 121 ? 3.804 -8.842 4.756 1.00 92.12 121 PHE A O 1
ATOM 961 N N . LYS A 1 122 ? 2.402 -7.694 3.437 1.00 91.56 122 LYS A N 1
ATOM 962 C CA . LYS A 1 122 ? 1.951 -8.869 2.692 1.00 91.56 122 LYS A CA 1
ATOM 963 C C . LYS A 1 122 ? 2.639 -8.896 1.350 1.00 91.56 122 LYS A C 1
ATOM 965 O O . LYS A 1 122 ? 2.566 -7.935 0.584 1.00 91.56 122 LYS A O 1
ATOM 970 N N . HIS A 1 123 ? 3.292 -10.002 1.051 1.00 88.00 123 HIS A N 1
ATOM 971 C CA . HIS A 1 123 ? 4.073 -10.122 -0.161 1.00 88.00 123 HIS A CA 1
ATOM 972 C C . HIS A 1 123 ? 3.427 -11.100 -1.150 1.00 88.00 123 HIS A C 1
ATOM 974 O O . HIS A 1 123 ? 2.900 -12.151 -0.787 1.00 88.00 123 HIS A O 1
ATOM 980 N N . TYR A 1 124 ? 3.464 -10.759 -2.434 1.00 89.81 124 TYR A N 1
ATOM 981 C CA . TYR A 1 124 ? 2.849 -11.561 -3.488 1.00 89.81 124 TYR A CA 1
ATOM 982 C C . TYR A 1 124 ? 3.892 -12.106 -4.449 1.00 89.81 124 TYR A C 1
ATOM 984 O O . TYR A 1 124 ? 4.698 -11.354 -4.987 1.00 89.81 124 TYR A O 1
ATOM 992 N N . TYR A 1 125 ? 3.860 -13.418 -4.705 1.00 86.06 125 TYR A N 1
ATOM 993 C CA . TYR A 1 125 ? 4.811 -14.103 -5.583 1.00 86.06 125 TYR A CA 1
ATOM 994 C C . TYR A 1 125 ? 4.169 -14.552 -6.892 1.00 86.06 125 TYR A C 1
ATOM 996 O O . TYR A 1 125 ? 3.151 -15.236 -6.891 1.00 86.06 125 TYR A O 1
ATOM 1004 N N . ARG A 1 126 ? 4.838 -14.256 -8.019 1.00 84.56 126 ARG A N 1
ATOM 1005 C CA . ARG A 1 126 ? 4.481 -14.760 -9.364 1.00 84.56 126 ARG A CA 1
ATOM 1006 C C . ARG A 1 126 ? 3.038 -14.440 -9.793 1.00 84.56 126 ARG A C 1
ATOM 1008 O O . ARG A 1 126 ? 2.452 -15.207 -10.555 1.00 84.56 126 ARG A O 1
ATOM 1015 N N . VAL A 1 127 ? 2.504 -13.312 -9.335 1.00 86.06 127 VAL A N 1
ATOM 1016 C CA . VAL A 1 127 ? 1.201 -12.790 -9.753 1.00 86.06 127 VAL A CA 1
ATOM 1017 C C . VAL A 1 127 ? 1.427 -11.838 -10.924 1.00 86.06 127 VAL A C 1
ATOM 1019 O O . VAL A 1 127 ? 2.210 -10.900 -10.815 1.00 86.06 127 VAL A O 1
ATOM 1022 N N . ASP A 1 128 ? 0.776 -12.096 -12.056 1.00 88.25 128 ASP A N 1
ATOM 1023 C CA . ASP A 1 128 ? 0.848 -11.206 -13.215 1.00 88.25 128 ASP A CA 1
ATOM 1024 C C . ASP A 1 128 ? -0.034 -9.980 -12.972 1.00 88.25 128 ASP A C 1
ATOM 1026 O O . ASP A 1 128 ? -1.246 -10.026 -13.187 1.00 88.25 128 ASP A O 1
ATOM 1030 N N . SER A 1 129 ? 0.582 -8.883 -12.534 1.00 90.69 129 SER A N 1
ATOM 1031 C CA . SER A 1 129 ? -0.119 -7.642 -12.213 1.00 90.69 129 SER A CA 1
ATOM 1032 C C . SER A 1 129 ? 0.499 -6.426 -12.905 1.00 90.69 129 SER A C 1
ATOM 1034 O O . SER A 1 129 ? 1.718 -6.291 -13.064 1.00 90.69 129 SER A O 1
ATOM 1036 N N . THR A 1 130 ? -0.385 -5.535 -13.347 1.00 92.50 130 THR A N 1
ATOM 1037 C CA . THR A 1 130 ? -0.072 -4.119 -13.562 1.00 92.50 130 THR A CA 1
ATOM 1038 C C . THR A 1 130 ? 0.042 -3.424 -12.209 1.00 92.50 130 THR A C 1
ATOM 1040 O O . THR A 1 130 ? -0.505 -3.927 -11.222 1.00 92.50 130 THR A O 1
ATOM 1043 N N . TRP A 1 131 ? 0.670 -2.248 -12.154 1.00 93.12 131 TRP A N 1
ATOM 1044 C CA . TRP A 1 131 ? 0.734 -1.463 -10.916 1.00 93.12 131 TRP A CA 1
ATOM 1045 C C . TRP A 1 131 ? -0.663 -1.207 -10.329 1.00 93.12 131 TRP A C 1
ATOM 1047 O O . TRP A 1 131 ? -0.891 -1.415 -9.140 1.00 93.12 131 TRP A O 1
ATOM 1057 N N . VAL A 1 132 ? -1.629 -0.856 -11.188 1.00 92.69 132 VAL A N 1
ATOM 1058 C CA . VAL A 1 132 ? -3.022 -0.600 -10.785 1.00 92.69 132 VAL A CA 1
ATOM 1059 C C . VAL A 1 132 ? -3.655 -1.849 -10.174 1.00 92.69 132 VAL A C 1
ATOM 1061 O O . VAL A 1 132 ? -4.185 -1.784 -9.073 1.00 92.69 132 VAL A O 1
ATOM 1064 N N . SER A 1 133 ? -3.533 -3.005 -10.833 1.00 93.44 133 SER A N 1
ATOM 1065 C CA . SER A 1 133 ? -4.098 -4.250 -10.296 1.00 93.44 133 SER A CA 1
ATOM 1066 C C . SER A 1 133 ? -3.403 -4.715 -9.010 1.00 93.44 133 SER A C 1
ATOM 1068 O O . SER A 1 133 ? -4.057 -5.255 -8.126 1.00 93.44 133 SER A O 1
ATOM 1070 N N . ALA A 1 134 ? -2.092 -4.486 -8.867 1.00 94.50 134 ALA A N 1
ATOM 1071 C CA . ALA A 1 134 ? -1.364 -4.787 -7.635 1.00 94.50 134 ALA A CA 1
ATOM 1072 C C . ALA A 1 134 ? -1.869 -3.918 -6.476 1.00 94.50 134 ALA A C 1
ATOM 1074 O O . ALA A 1 134 ? -2.107 -4.419 -5.379 1.00 94.50 134 ALA A O 1
ATOM 1075 N N . ARG A 1 135 ? -2.106 -2.630 -6.747 1.00 93.50 135 ARG A N 1
ATOM 1076 C CA . ARG A 1 135 ? -2.705 -1.703 -5.791 1.00 93.50 135 ARG A CA 1
ATOM 1077 C C . ARG A 1 135 ? -4.103 -2.125 -5.363 1.00 93.50 135 ARG A C 1
ATOM 1079 O O . ARG A 1 135 ? -4.379 -2.161 -4.170 1.00 93.50 135 ARG A O 1
ATOM 1086 N N . GLU A 1 136 ? -4.961 -2.475 -6.315 1.00 91.31 136 GLU A N 1
ATOM 1087 C CA . GLU A 1 136 ? -6.314 -2.961 -6.028 1.00 91.31 136 GLU A CA 1
ATOM 1088 C C . GLU A 1 136 ? -6.293 -4.215 -5.146 1.00 91.31 136 GLU A C 1
ATOM 1090 O O . GLU A 1 136 ? -7.106 -4.335 -4.234 1.00 91.31 136 GLU A O 1
ATOM 1095 N N . ILE A 1 137 ? -5.346 -5.135 -5.367 1.00 92.25 137 ILE A N 1
ATOM 1096 C CA . ILE A 1 137 ? -5.165 -6.305 -4.496 1.00 92.25 137 ILE A CA 1
ATOM 1097 C C . ILE A 1 137 ? -4.797 -5.869 -3.072 1.00 92.25 137 ILE A C 1
ATOM 1099 O O . ILE A 1 137 ? -5.422 -6.337 -2.127 1.00 92.25 137 ILE A O 1
ATOM 1103 N N . CYS A 1 138 ? -3.849 -4.943 -2.908 1.00 92.75 138 CYS A N 1
ATOM 1104 C CA . CYS A 1 138 ? -3.464 -4.458 -1.582 1.00 92.75 138 CYS A CA 1
ATOM 1105 C C . CYS A 1 138 ? -4.600 -3.732 -0.850 1.00 92.75 138 CYS A C 1
ATOM 1107 O O . CYS A 1 138 ? -4.788 -3.954 0.343 1.00 92.75 138 CYS A O 1
ATOM 1109 N N . ILE A 1 139 ? -5.386 -2.919 -1.562 1.00 89.62 139 ILE A N 1
ATOM 1110 C CA . ILE A 1 139 ? -6.592 -2.278 -1.016 1.00 89.62 139 ILE A CA 1
ATOM 1111 C C . ILE A 1 139 ? -7.597 -3.336 -0.560 1.00 89.62 139 ILE A C 1
ATOM 1113 O O . ILE A 1 139 ? -8.157 -3.240 0.528 1.00 89.62 139 ILE A O 1
ATOM 1117 N N . ASN A 1 140 ? -7.777 -4.394 -1.353 1.00 87.69 140 ASN A N 1
ATOM 1118 C CA . ASN A 1 140 ? -8.667 -5.492 -0.994 1.00 87.69 140 ASN A CA 1
ATOM 1119 C C . ASN A 1 140 ? -8.199 -6.307 0.220 1.00 87.69 140 ASN A C 1
ATOM 1121 O O . ASN A 1 140 ? -9.022 -6.971 0.846 1.00 87.69 140 ASN A O 1
ATOM 1125 N N . ASP A 1 141 ? -6.911 -6.246 0.554 1.00 87.56 141 ASP A N 1
ATOM 1126 C CA . ASP A 1 141 ? -6.333 -6.843 1.758 1.00 87.56 141 ASP A CA 1
ATOM 1127 C C . ASP A 1 141 ? -6.337 -5.895 2.972 1.00 87.56 141 ASP A C 1
ATOM 1129 O O . ASP A 1 141 ? -5.746 -6.219 4.000 1.00 87.56 141 ASP A O 1
ATOM 1133 N N . GLY A 1 142 ? -6.964 -4.718 2.866 1.00 87.06 142 GLY A N 1
ATOM 1134 C CA . GLY A 1 142 ? -7.009 -3.724 3.942 1.00 87.06 142 GLY A CA 1
ATOM 1135 C C . GLY A 1 142 ? -5.755 -2.849 4.048 1.00 87.06 142 GLY A C 1
ATOM 1136 O O . GLY A 1 142 ? -5.553 -2.188 5.066 1.00 87.06 142 GLY A O 1
ATOM 1137 N N . GLY A 1 143 ? -4.902 -2.821 3.022 1.00 90.75 143 GLY A N 1
ATOM 1138 C CA . GLY A 1 143 ? -3.694 -1.996 2.965 1.00 90.75 143 GLY A CA 1
ATOM 1139 C C . GLY A 1 143 ? -3.598 -1.160 1.694 1.00 90.75 143 GLY A C 1
ATOM 1140 O O . GLY A 1 143 ? -4.589 -0.769 1.091 1.00 90.75 143 GLY A O 1
ATOM 1141 N N . ASP A 1 144 ? -2.381 -0.852 1.275 1.00 93.38 144 ASP A N 1
ATOM 1142 C CA . ASP A 1 144 ? -2.080 -0.267 -0.037 1.00 93.38 144 ASP A CA 1
ATOM 1143 C C . ASP A 1 144 ? -0.700 -0.769 -0.475 1.00 93.38 144 ASP A C 1
ATOM 1145 O O . ASP A 1 144 ? -0.037 -1.489 0.275 1.00 93.38 144 ASP A O 1
ATOM 1149 N N . LEU A 1 145 ? -0.247 -0.427 -1.679 1.00 94.56 145 LEU A N 1
ATOM 1150 C CA . LEU A 1 145 ? 1.147 -0.693 -2.032 1.00 94.56 145 LEU A CA 1
ATOM 1151 C C . LEU A 1 145 ? 2.078 0.027 -1.048 1.00 94.56 145 LEU A C 1
ATOM 1153 O O . LEU A 1 145 ? 1.875 1.197 -0.732 1.00 94.56 145 LEU A O 1
ATOM 1157 N N . VAL A 1 146 ? 3.112 -0.675 -0.596 1.00 93.75 146 VAL A N 1
ATOM 1158 C CA . VAL A 1 146 ? 4.073 -0.166 0.391 1.00 93.75 146 VAL A CA 1
ATOM 1159 C C . VAL A 1 146 ? 4.755 1.130 -0.053 1.00 93.75 146 VAL A C 1
ATOM 1161 O O . VAL A 1 146 ? 5.136 1.276 -1.216 1.00 93.75 146 VAL A O 1
ATOM 1164 N N . ILE A 1 147 ? 4.959 2.053 0.882 1.00 91.06 147 ILE A N 1
ATOM 1165 C CA . ILE A 1 147 ? 5.656 3.327 0.668 1.00 91.06 147 ILE A CA 1
ATOM 1166 C C . ILE A 1 147 ? 6.885 3.405 1.570 1.00 91.06 147 ILE A C 1
ATOM 1168 O O . ILE A 1 147 ? 6.953 2.741 2.595 1.00 91.06 147 ILE A O 1
ATOM 1172 N N . ILE A 1 148 ? 7.889 4.194 1.191 1.00 88.81 148 ILE A N 1
ATOM 1173 C CA . ILE A 1 148 ? 9.159 4.255 1.931 1.00 88.81 148 ILE A CA 1
ATOM 1174 C C . ILE A 1 148 ? 9.180 5.526 2.778 1.00 88.81 148 ILE A C 1
ATOM 1176 O O . ILE A 1 148 ? 9.706 6.552 2.354 1.00 88.81 148 ILE A O 1
ATOM 1180 N N . GLU A 1 149 ? 8.573 5.454 3.963 1.00 85.44 149 GLU A N 1
ATOM 1181 C CA . GLU A 1 149 ? 8.486 6.583 4.907 1.00 85.44 149 GLU A CA 1
ATOM 1182 C C . GLU A 1 149 ? 9.433 6.457 6.105 1.00 85.44 149 GLU A C 1
ATOM 1184 O O . GLU A 1 149 ? 9.790 7.467 6.713 1.00 85.44 149 GLU A O 1
ATOM 1189 N N . THR A 1 150 ? 9.885 5.242 6.425 1.00 87.06 150 THR A N 1
ATOM 1190 C CA . THR A 1 150 ? 10.802 4.986 7.542 1.00 87.06 150 THR A CA 1
ATOM 1191 C C . THR A 1 150 ? 11.991 4.124 7.121 1.00 87.06 150 THR A C 1
ATOM 1193 O O . THR A 1 150 ? 11.970 3.455 6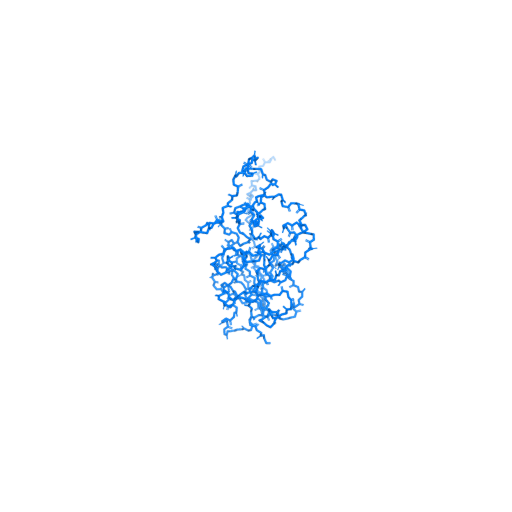.081 1.00 87.06 150 THR A O 1
ATOM 1196 N N . GLN A 1 151 ? 13.045 4.137 7.943 1.00 86.94 151 GLN A N 1
ATOM 1197 C CA . GLN A 1 151 ? 14.221 3.291 7.738 1.00 86.94 151 GLN A CA 1
ATOM 1198 C C . GLN A 1 151 ? 13.851 1.803 7.802 1.00 86.94 151 GLN A C 1
ATOM 1200 O O . GLN A 1 151 ? 14.389 1.000 7.052 1.00 86.94 151 GLN A O 1
ATOM 1205 N N . GLU A 1 152 ? 12.893 1.439 8.649 1.00 88.88 152 GLU A N 1
ATOM 1206 C CA . GLU A 1 152 ? 12.443 0.061 8.824 1.00 88.88 152 GLU A CA 1
ATOM 1207 C C . GLU A 1 152 ? 11.740 -0.468 7.571 1.00 88.88 152 GLU A C 1
ATOM 1209 O O . GLU A 1 152 ? 12.039 -1.580 7.130 1.00 88.88 152 GLU A O 1
ATOM 1214 N N . THR A 1 153 ? 10.870 0.334 6.942 1.00 89.88 153 THR A N 1
ATOM 1215 C CA . THR A 1 153 ? 10.262 -0.046 5.658 1.00 89.88 153 THR A CA 1
ATOM 1216 C C . THR A 1 153 ? 11.315 -0.145 4.558 1.00 89.88 153 THR A C 1
ATOM 1218 O O . THR A 1 153 ? 11.274 -1.066 3.740 1.00 89.88 153 THR A O 1
ATOM 1221 N N . TYR A 1 154 ? 12.296 0.763 4.547 1.00 89.12 154 TYR A N 1
ATOM 1222 C CA . TYR A 1 154 ? 13.412 0.672 3.612 1.00 89.12 154 TYR A CA 1
ATOM 1223 C C . TYR A 1 154 ? 14.207 -0.626 3.785 1.00 89.12 154 TYR A C 1
ATOM 1225 O O . TYR A 1 154 ? 14.395 -1.351 2.810 1.00 89.12 154 TYR A O 1
ATOM 1233 N N . ASP A 1 155 ? 14.646 -0.940 5.003 1.00 87.88 155 ASP A N 1
ATOM 1234 C CA . ASP A 1 155 ? 15.454 -2.125 5.296 1.00 87.88 155 ASP A CA 1
ATOM 1235 C C . ASP A 1 155 ? 14.695 -3.409 4.936 1.00 87.88 155 ASP A C 1
ATOM 1237 O O . ASP A 1 155 ? 15.268 -4.340 4.358 1.00 87.88 155 ASP A O 1
ATOM 1241 N N . PHE A 1 156 ? 13.387 -3.444 5.212 1.00 88.44 156 PHE A N 1
ATOM 1242 C CA . PHE A 1 156 ? 12.511 -4.533 4.794 1.00 88.44 156 PHE A CA 1
ATOM 1243 C C . PHE A 1 156 ? 12.521 -4.704 3.269 1.00 88.44 156 PHE A C 1
ATOM 1245 O O . PHE A 1 156 ? 12.858 -5.779 2.762 1.00 88.44 156 PHE A O 1
ATOM 1252 N N . LEU A 1 157 ? 12.206 -3.642 2.519 1.00 88.94 157 LEU A N 1
ATOM 1253 C CA . LEU A 1 157 ? 12.132 -3.710 1.060 1.00 88.94 157 LEU A CA 1
ATOM 1254 C C . LEU A 1 157 ? 13.483 -3.978 0.415 1.00 88.94 157 LEU A C 1
ATOM 1256 O O . LEU A 1 157 ? 13.533 -4.687 -0.586 1.00 88.94 157 LEU A O 1
ATOM 1260 N N . PHE A 1 158 ? 14.569 -3.455 0.978 1.00 87.12 158 PHE A N 1
ATOM 1261 C CA . PHE A 1 158 ? 15.927 -3.682 0.505 1.00 87.12 158 PHE A CA 1
ATOM 1262 C C . PHE A 1 158 ? 16.299 -5.164 0.591 1.00 87.12 158 PHE A C 1
ATOM 1264 O O . PHE A 1 158 ? 16.695 -5.771 -0.410 1.00 87.12 158 PHE A O 1
ATOM 1271 N N . ASN A 1 159 ? 16.104 -5.770 1.766 1.00 86.31 159 ASN A N 1
ATOM 1272 C CA . ASN A 1 159 ? 16.353 -7.195 1.979 1.00 86.31 159 ASN A CA 1
ATOM 1273 C C . ASN A 1 159 ? 15.467 -8.055 1.077 1.00 86.31 159 ASN A C 1
ATOM 1275 O O . ASN A 1 159 ? 15.929 -9.036 0.491 1.00 86.31 159 ASN A O 1
ATOM 1279 N N . TYR A 1 160 ? 14.206 -7.657 0.920 1.00 86.12 160 TYR A N 1
ATOM 1280 C CA . TYR A 1 160 ? 13.264 -8.365 0.075 1.00 86.12 160 TYR A CA 1
ATOM 1281 C C . TYR A 1 160 ? 13.674 -8.287 -1.404 1.00 86.12 160 TYR A C 1
ATOM 1283 O O . TYR A 1 160 ? 13.909 -9.320 -2.034 1.00 86.12 160 TYR A O 1
ATOM 1291 N N . VAL A 1 161 ? 13.872 -7.080 -1.949 1.00 88.00 161 VAL A N 1
ATOM 1292 C CA . VAL A 1 161 ? 14.324 -6.834 -3.331 1.00 88.00 161 VAL A CA 1
ATOM 1293 C C . VAL A 1 161 ? 15.610 -7.577 -3.664 1.00 88.00 161 VAL A C 1
ATOM 1295 O O . VAL A 1 161 ? 15.713 -8.108 -4.770 1.00 88.00 161 VAL A O 1
ATOM 1298 N N . ASN A 1 162 ? 16.561 -7.666 -2.734 1.00 86.25 162 ASN A N 1
ATOM 1299 C CA . ASN A 1 162 ? 17.795 -8.427 -2.928 1.00 86.25 162 ASN A CA 1
ATOM 1300 C C . ASN A 1 162 ? 17.518 -9.911 -3.257 1.00 86.25 162 ASN A C 1
ATOM 1302 O O . ASN A 1 162 ? 18.160 -10.490 -4.132 1.00 86.25 162 ASN A O 1
ATOM 1306 N N . CYS A 1 163 ? 16.504 -10.512 -2.630 1.00 83.88 163 CYS A N 1
ATOM 1307 C CA . CYS A 1 163 ? 16.105 -11.899 -2.878 1.00 83.88 163 CYS A CA 1
ATOM 1308 C C . CYS A 1 163 ? 15.306 -12.074 -4.180 1.00 83.88 163 CYS A C 1
ATOM 1310 O O . CYS A 1 163 ? 15.454 -13.078 -4.881 1.00 83.88 163 CYS A O 1
ATOM 1312 N N . ILE A 1 164 ? 14.436 -11.117 -4.511 1.00 84.12 164 ILE A N 1
ATOM 1313 C CA . ILE A 1 164 ? 13.417 -11.290 -5.562 1.00 84.12 164 ILE A CA 1
ATOM 1314 C C . ILE A 1 164 ? 13.690 -10.513 -6.865 1.00 84.12 164 ILE A C 1
ATOM 1316 O O . ILE A 1 164 ? 13.053 -10.735 -7.904 1.00 84.12 164 ILE A O 1
ATOM 1320 N N . GLY A 1 165 ? 14.669 -9.615 -6.835 1.00 86.94 165 GLY A N 1
ATOM 1321 C CA . GLY A 1 165 ? 15.198 -8.860 -7.961 1.00 86.94 165 GLY A CA 1
ATOM 1322 C C . GLY A 1 165 ? 14.480 -7.545 -8.253 1.00 86.94 165 GLY A C 1
ATOM 1323 O O . GLY A 1 165 ? 15.160 -6.546 -8.464 1.00 86.94 165 GLY A O 1
ATOM 1324 N N . LYS A 1 166 ? 13.143 -7.526 -8.331 1.00 87.06 166 LYS A N 1
ATOM 1325 C CA . LYS A 1 166 ? 12.363 -6.290 -8.533 1.00 87.06 166 LYS A CA 1
ATOM 1326 C C . LYS A 1 166 ? 10.909 -6.430 -8.089 1.00 87.06 166 LYS A C 1
ATOM 1328 O O . LYS A 1 166 ? 10.359 -7.528 -8.227 1.00 87.06 166 LYS A O 1
ATOM 1333 N N . LEU A 1 167 ? 10.299 -5.338 -7.630 1.00 91.00 167 LEU A N 1
ATOM 1334 C CA . LEU A 1 167 ? 8.912 -5.319 -7.159 1.00 91.00 167 LEU A CA 1
ATOM 1335 C C . LEU A 1 167 ? 8.160 -4.028 -7.481 1.00 91.00 167 LEU A C 1
ATOM 1337 O O . LEU A 1 167 ? 8.774 -2.968 -7.611 1.00 91.00 167 LEU A O 1
ATOM 1341 N N . TRP A 1 168 ? 6.830 -4.136 -7.560 1.00 93.19 168 TRP A N 1
ATOM 1342 C CA . TRP A 1 168 ? 5.943 -2.975 -7.486 1.00 93.19 168 TRP A CA 1
ATOM 1343 C C . TRP A 1 168 ? 5.810 -2.487 -6.047 1.00 93.19 168 TRP A C 1
ATOM 1345 O O . TRP A 1 168 ? 5.615 -3.285 -5.128 1.00 93.19 168 TRP A O 1
ATOM 1355 N N . PHE A 1 169 ? 5.857 -1.170 -5.893 1.00 93.25 169 PHE A N 1
ATOM 1356 C CA . PHE A 1 169 ? 5.642 -0.447 -4.647 1.00 93.25 169 PHE A CA 1
ATOM 1357 C C . PHE A 1 169 ? 4.817 0.812 -4.920 1.00 93.25 169 PHE A C 1
ATOM 1359 O O . PHE A 1 169 ? 4.478 1.114 -6.065 1.00 93.25 169 PHE A O 1
ATOM 1366 N N . GLY A 1 170 ? 4.455 1.529 -3.867 1.00 93.56 170 GLY A N 1
ATOM 1367 C CA . GLY A 1 170 ? 3.425 2.556 -3.869 1.00 93.56 170 GLY A CA 1
ATOM 1368 C C . GLY A 1 170 ? 3.816 3.879 -4.513 1.00 93.56 170 GLY A C 1
ATOM 1369 O O . GLY A 1 170 ? 3.261 4.895 -4.118 1.00 93.56 170 GLY A O 1
ATOM 1370 N N . LEU A 1 171 ? 4.751 3.896 -5.463 1.00 91.31 171 LEU A N 1
ATOM 1371 C CA . LEU A 1 171 ? 5.189 5.105 -6.150 1.00 91.31 171 LEU A CA 1
ATOM 1372 C C . LEU A 1 171 ? 4.609 5.192 -7.561 1.00 91.31 171 LEU A C 1
ATOM 1374 O O . LEU A 1 171 ? 4.779 4.268 -8.361 1.00 91.31 171 LEU A O 1
ATOM 1378 N N . ARG A 1 172 ? 3.963 6.318 -7.869 1.00 89.31 172 ARG A N 1
ATOM 1379 C CA . ARG A 1 172 ? 3.487 6.659 -9.208 1.00 89.31 172 ARG A CA 1
ATOM 1380 C C . ARG A 1 172 ? 3.532 8.172 -9.441 1.00 89.31 172 ARG A C 1
ATOM 1382 O O . ARG A 1 172 ? 3.048 8.901 -8.584 1.00 89.31 172 ARG A O 1
ATOM 1389 N N . ASP A 1 173 ? 4.044 8.637 -10.580 1.00 84.56 173 ASP A N 1
ATOM 1390 C CA . ASP A 1 173 ? 4.103 10.062 -10.963 1.00 84.56 173 ASP A CA 1
ATOM 1391 C C . ASP A 1 173 ? 4.701 10.919 -9.830 1.00 84.56 173 ASP A C 1
ATOM 1393 O O . ASP A 1 173 ? 4.077 11.842 -9.301 1.00 84.56 173 ASP A O 1
ATOM 1397 N N . TYR A 1 174 ? 5.873 10.502 -9.331 1.00 83.25 174 TYR A N 1
ATOM 1398 C CA . TYR A 1 174 ? 6.554 11.141 -8.196 1.00 83.25 174 TYR A CA 1
ATOM 1399 C C . TYR A 1 174 ? 5.681 11.318 -6.939 1.00 83.25 174 TYR A C 1
ATOM 1401 O O . TYR A 1 174 ? 5.975 12.158 -6.088 1.00 83.25 174 TYR A O 1
ATOM 1409 N N . LYS A 1 175 ? 4.610 10.534 -6.789 1.00 87.06 175 LYS A N 1
ATOM 1410 C CA . LYS A 1 175 ? 3.691 10.573 -5.650 1.00 87.06 175 LYS A CA 1
ATOM 1411 C C . LYS A 1 175 ? 3.491 9.186 -5.080 1.00 87.06 175 LYS A C 1
ATOM 1413 O O . LYS A 1 175 ? 3.337 8.189 -5.784 1.00 87.06 175 LYS A O 1
ATOM 1418 N N . TRP A 1 176 ? 3.461 9.137 -3.765 1.00 89.44 176 TRP A N 1
ATOM 1419 C CA . TRP A 1 176 ? 3.108 7.939 -3.038 1.00 89.44 176 TRP A CA 1
ATOM 1420 C C . TRP A 1 176 ? 1.607 7.649 -3.164 1.00 89.44 176 TRP A C 1
ATOM 1422 O O . TRP A 1 176 ? 0.797 8.547 -3.401 1.00 89.44 176 TRP A O 1
ATOM 1432 N N . VAL A 1 177 ? 1.194 6.402 -2.940 1.00 89.12 177 VAL A N 1
ATOM 1433 C CA . VAL A 1 177 ? -0.231 6.017 -2.897 1.00 89.12 177 VAL A C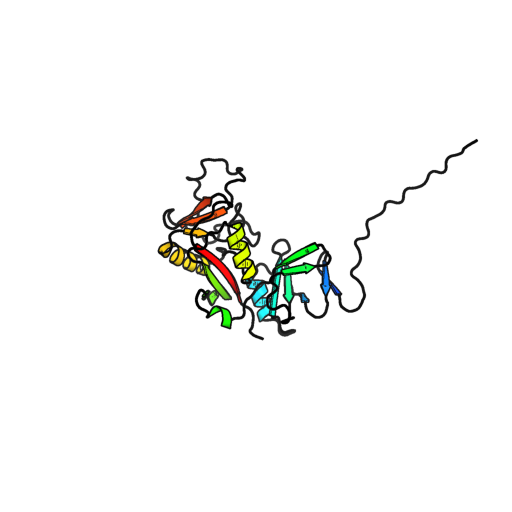A 1
ATOM 1434 C C . VAL A 1 177 ? -1.011 6.716 -1.779 1.00 89.12 177 VAL A C 1
ATOM 1436 O O . VAL A 1 177 ? -2.237 6.813 -1.858 1.00 89.12 177 VAL A O 1
ATOM 1439 N N . ASN A 1 178 ? -0.313 7.265 -0.779 1.00 83.38 178 ASN A N 1
ATOM 1440 C CA . ASN A 1 178 ? -0.877 8.163 0.225 1.00 83.38 178 ASN A CA 1
ATOM 1441 C C . ASN A 1 178 ? -0.952 9.630 -0.252 1.00 83.38 178 ASN A C 1
ATOM 1443 O O . ASN A 1 178 ? -1.221 10.511 0.547 1.00 83.38 178 ASN A O 1
ATOM 1447 N N . GLY A 1 179 ? -0.712 9.933 -1.526 1.00 82.44 179 GLY A N 1
ATOM 1448 C CA . GLY A 1 179 ? -0.819 11.274 -2.108 1.00 82.44 179 GLY A CA 1
ATOM 1449 C C . GLY A 1 179 ? 0.309 12.250 -1.758 1.00 82.44 179 GLY A C 1
ATOM 1450 O O . GLY A 1 179 ? 0.343 13.335 -2.337 1.00 82.44 179 GLY A O 1
ATOM 1451 N N . GLN A 1 180 ? 1.231 11.895 -0.857 1.00 83.38 180 GLN A N 1
ATOM 1452 C CA . GLN A 1 180 ? 2.394 12.729 -0.556 1.00 83.38 180 GLN A CA 1
ATOM 1453 C C . GLN A 1 180 ? 3.400 12.691 -1.718 1.00 83.38 180 GLN A C 1
ATOM 1455 O O . GLN A 1 180 ? 3.540 11.655 -2.377 1.00 83.38 180 GLN A O 1
ATOM 1460 N N . PRO A 1 181 ? 4.114 13.798 -1.992 1.00 85.94 181 PRO A N 1
ATOM 1461 C CA . PRO A 1 181 ? 5.180 13.793 -2.984 1.00 85.94 181 PRO A CA 1
ATOM 1462 C C . PRO A 1 181 ? 6.320 12.864 -2.552 1.00 85.94 181 PRO A C 1
ATOM 1464 O O . PRO A 1 181 ? 6.630 12.730 -1.367 1.00 85.94 181 PRO A O 1
ATOM 1467 N N . PHE A 1 182 ? 6.979 12.251 -3.529 1.00 85.69 182 PHE A N 1
ATOM 1468 C CA . PHE A 1 182 ? 8.211 11.511 -3.324 1.00 85.69 182 PHE A CA 1
ATOM 1469 C C . PHE A 1 182 ? 9.314 12.464 -2.882 1.00 85.69 182 PHE A C 1
ATOM 1471 O O . PHE A 1 182 ? 9.706 13.379 -3.607 1.00 85.69 182 PHE A O 1
ATOM 1478 N N . THR A 1 183 ? 9.842 12.222 -1.691 1.00 81.12 183 THR A N 1
ATOM 1479 C CA . THR A 1 183 ? 10.960 12.979 -1.138 1.00 81.12 183 THR A CA 1
ATOM 1480 C C . THR A 1 183 ? 11.949 12.007 -0.519 1.00 81.12 183 THR A C 1
ATOM 1482 O O . THR A 1 183 ? 11.571 11.225 0.355 1.00 81.12 183 THR A O 1
ATOM 1485 N N . ASN A 1 184 ? 13.220 12.067 -0.919 1.00 73.62 184 ASN A N 1
ATOM 1486 C CA . ASN A 1 184 ? 14.280 11.253 -0.322 1.00 73.62 184 ASN A CA 1
ATOM 1487 C C . ASN A 1 184 ? 14.760 11.849 1.019 1.00 73.62 184 ASN A C 1
ATOM 1489 O O . ASN A 1 184 ? 15.929 12.187 1.199 1.00 73.62 184 ASN A O 1
ATOM 1493 N N . ASN A 1 185 ? 13.833 12.014 1.965 1.00 71.31 185 ASN A N 1
ATOM 1494 C CA . ASN A 1 185 ? 14.098 12.650 3.263 1.00 71.31 185 ASN A CA 1
ATOM 1495 C C . ASN A 1 185 ? 14.980 11.793 4.178 1.00 71.31 185 ASN A C 1
ATOM 1497 O O . ASN A 1 185 ? 15.562 12.306 5.129 1.00 71.31 185 ASN A O 1
ATOM 1501 N N . LEU A 1 186 ? 15.074 10.496 3.889 1.00 75.06 186 LEU A N 1
ATOM 1502 C CA . LEU A 1 186 ? 15.852 9.530 4.657 1.00 75.06 186 LEU A CA 1
ATOM 1503 C C . LEU A 1 186 ? 17.325 9.462 4.207 1.00 75.06 186 LEU A C 1
ATOM 1505 O O . LEU A 1 186 ? 18.108 8.726 4.797 1.00 75.06 186 LEU A O 1
ATOM 1509 N N . GLY A 1 187 ? 17.721 10.213 3.168 1.00 73.25 187 GLY A N 1
ATOM 1510 C CA . GLY A 1 187 ? 19.090 10.180 2.636 1.00 73.25 187 GLY A CA 1
ATOM 1511 C C . GLY A 1 187 ? 19.481 8.816 2.054 1.00 73.25 187 GLY A C 1
ATOM 1512 O O . GLY A 1 187 ? 20.657 8.456 2.045 1.00 73.25 187 GLY A O 1
ATOM 1513 N N . LEU A 1 188 ? 18.494 8.041 1.600 1.00 76.44 188 LEU A N 1
ATOM 1514 C CA . LEU A 1 188 ? 18.669 6.678 1.106 1.00 76.44 188 LEU A CA 1
ATOM 1515 C C . LEU A 1 188 ? 19.205 6.686 -0.323 1.00 76.44 188 LEU A C 1
ATOM 1517 O O . LEU A 1 188 ? 19.000 7.636 -1.077 1.00 76.44 188 LEU A O 1
ATOM 1521 N N . ASN A 1 189 ? 19.829 5.589 -0.752 1.00 71.25 189 ASN A N 1
ATOM 1522 C CA . ASN A 1 189 ? 20.235 5.417 -2.150 1.00 71.25 189 ASN A CA 1
ATOM 1523 C C . ASN A 1 189 ? 19.056 4.966 -3.037 1.00 71.25 189 ASN A C 1
ATOM 1525 O O . ASN A 1 189 ? 19.162 4.006 -3.796 1.00 71.25 189 ASN A O 1
ATOM 1529 N N . ILE A 1 190 ? 17.912 5.635 -2.892 1.00 71.06 190 ILE A N 1
ATOM 1530 C CA . ILE A 1 190 ? 16.728 5.454 -3.727 1.00 71.06 190 ILE A CA 1
ATOM 1531 C C . ILE A 1 190 ? 16.577 6.731 -4.534 1.00 71.06 190 ILE A C 1
ATOM 1533 O O . ILE A 1 190 ? 16.047 7.736 -4.063 1.00 71.06 190 ILE A O 1
ATOM 1537 N N . LEU A 1 191 ? 17.090 6.685 -5.753 1.00 72.50 191 LEU A N 1
ATOM 1538 C CA . LEU A 1 191 ? 16.957 7.757 -6.723 1.00 72.50 191 LEU A CA 1
ATOM 1539 C C . LEU A 1 191 ? 16.122 7.245 -7.888 1.00 72.50 191 LEU A C 1
ATOM 1541 O O . LEU A 1 191 ? 16.172 6.050 -8.207 1.00 72.50 191 LEU A O 1
ATOM 1545 N N . TRP A 1 192 ? 15.371 8.149 -8.508 1.00 72.25 192 TRP A N 1
ATOM 1546 C CA . TRP A 1 192 ? 14.867 7.911 -9.850 1.00 72.25 192 TRP A CA 1
ATOM 1547 C C . TRP A 1 192 ? 16.058 7.637 -10.757 1.00 72.25 192 TRP A C 1
ATOM 1549 O O . TRP A 1 192 ? 17.128 8.240 -10.626 1.00 72.25 192 TRP A O 1
ATOM 1559 N N . ASN A 1 193 ? 15.942 6.588 -11.561 1.00 67.00 193 ASN A N 1
ATOM 1560 C CA . ASN A 1 193 ? 16.993 6.237 -12.486 1.00 67.00 193 ASN A CA 1
ATOM 1561 C C . ASN A 1 193 ? 16.859 7.098 -13.738 1.00 67.00 193 ASN A C 1
ATOM 1563 O O . ASN A 1 193 ? 16.475 6.586 -14.785 1.00 67.00 193 ASN A O 1
ATOM 1567 N N . ASP A 1 194 ? 17.252 8.365 -13.620 1.00 59.22 194 ASP A N 1
ATOM 1568 C CA . ASP A 1 194 ? 17.210 9.365 -14.696 1.00 59.22 194 ASP A CA 1
ATOM 1569 C C . ASP A 1 194 ? 18.008 8.925 -15.949 1.00 59.22 194 ASP A C 1
ATOM 1571 O O . ASP A 1 194 ? 17.867 9.487 -17.028 1.00 59.22 194 ASP A O 1
ATOM 1575 N N . GLU A 1 195 ? 18.866 7.899 -15.837 1.00 54.44 195 GLU A N 1
ATOM 1576 C CA . GLU A 1 195 ? 19.597 7.293 -16.963 1.00 54.44 195 GLU A CA 1
ATOM 1577 C C . GLU A 1 195 ? 18.719 6.401 -17.865 1.00 54.44 195 GLU A C 1
ATOM 1579 O O . GLU A 1 195 ? 19.132 6.068 -18.976 1.00 54.44 195 GLU A O 1
ATOM 1584 N N . VAL A 1 196 ? 17.536 5.981 -17.398 1.00 53.00 196 VAL A N 1
ATOM 1585 C CA . VAL A 1 196 ? 16.524 5.252 -18.193 1.00 53.00 196 VAL A CA 1
ATOM 1586 C C . VAL A 1 196 ? 15.455 6.209 -18.742 1.00 53.00 196 VAL A C 1
ATOM 1588 O O . VAL A 1 196 ? 14.738 5.839 -19.671 1.00 53.00 196 VAL A O 1
ATOM 1591 N N . ASP A 1 197 ? 15.439 7.460 -18.273 1.00 50.44 197 ASP A N 1
ATOM 1592 C CA . ASP A 1 197 ? 14.586 8.537 -18.777 1.00 50.44 197 ASP A CA 1
ATOM 1593 C C . ASP A 1 197 ? 15.205 9.155 -20.039 1.00 50.44 197 ASP A C 1
ATOM 1595 O O . ASP A 1 197 ? 15.696 10.284 -20.058 1.00 50.44 197 ASP A O 1
ATOM 1599 N N . SER A 1 198 ? 15.215 8.393 -21.135 1.00 45.84 198 SER A N 1
ATOM 1600 C CA . SER A 1 198 ? 15.493 8.956 -22.463 1.00 45.84 198 SER A CA 1
ATOM 1601 C C . SER A 1 198 ? 14.251 9.523 -23.153 1.00 45.84 198 SER A C 1
ATOM 1603 O O . SER A 1 198 ? 14.369 10.051 -24.257 1.00 45.84 198 SER A O 1
ATOM 1605 N N . GLU A 1 199 ? 13.070 9.431 -22.546 1.00 51.81 199 GLU A N 1
ATOM 1606 C CA . GLU A 1 199 ? 11.818 9.889 -23.147 1.00 51.81 199 GLU A CA 1
ATOM 1607 C C . GLU A 1 199 ? 11.045 10.702 -22.107 1.00 51.81 199 GLU A C 1
ATOM 1609 O O . GLU A 1 199 ? 10.415 10.141 -21.230 1.00 51.81 199 GLU A O 1
ATOM 1614 N N . ASP A 1 200 ? 11.211 12.026 -22.189 1.00 54.31 200 ASP A N 1
ATOM 1615 C CA . ASP A 1 200 ? 10.351 13.082 -21.637 1.00 54.31 200 ASP A CA 1
ATOM 1616 C C . ASP A 1 200 ? 9.747 12.830 -20.228 1.00 54.31 200 ASP A C 1
ATOM 1618 O O . ASP A 1 200 ? 8.787 12.081 -20.107 1.00 54.31 200 ASP A O 1
ATOM 1622 N N . PRO A 1 201 ? 10.167 13.558 -19.171 1.00 52.94 201 PRO A N 1
ATOM 1623 C CA . PRO A 1 201 ? 9.510 13.544 -17.851 1.00 52.94 201 PRO A CA 1
ATOM 1624 C C . PRO A 1 201 ? 8.013 13.921 -17.876 1.00 52.94 201 PRO A C 1
ATOM 1626 O O . PRO A 1 201 ? 7.345 13.893 -16.845 1.00 52.94 201 PRO A O 1
ATOM 1629 N N . SER A 1 202 ? 7.510 14.362 -19.033 1.00 54.78 202 SER A N 1
ATOM 1630 C CA . SER A 1 202 ? 6.106 14.649 -19.324 1.00 54.78 202 SER A CA 1
ATOM 1631 C C . SER A 1 202 ? 5.372 13.493 -20.020 1.00 54.78 202 SER A C 1
ATOM 1633 O O . SER A 1 202 ? 4.188 13.661 -20.319 1.00 54.78 202 SER A O 1
ATOM 1635 N N . ASP A 1 203 ? 6.040 12.378 -20.348 1.00 60.00 203 ASP A N 1
ATOM 1636 C CA . ASP A 1 203 ? 5.440 11.227 -21.026 1.00 60.00 203 ASP A CA 1
ATOM 1637 C C . ASP A 1 203 ? 4.507 10.484 -20.055 1.00 60.00 203 ASP A C 1
ATOM 1639 O O . ASP A 1 203 ? 4.971 9.765 -19.172 1.00 60.00 203 ASP A O 1
ATOM 1643 N N . PRO A 1 204 ? 3.176 10.582 -20.236 1.00 60.62 204 PRO A N 1
ATOM 1644 C CA . PRO A 1 204 ? 2.204 9.958 -19.339 1.00 60.62 204 PRO A CA 1
ATOM 1645 C C . PRO A 1 204 ? 2.207 8.422 -19.420 1.00 60.62 204 PRO A C 1
ATOM 1647 O O . PRO A 1 204 ? 1.350 7.758 -18.827 1.00 60.62 204 PRO A O 1
ATOM 1650 N N . TYR A 1 205 ? 3.072 7.833 -20.251 1.00 63.16 205 TYR A N 1
ATOM 1651 C CA . TYR A 1 205 ? 3.146 6.399 -20.447 1.00 63.16 205 TYR A CA 1
ATOM 1652 C C . TYR A 1 205 ? 4.020 5.690 -19.409 1.00 63.16 205 TYR A C 1
ATOM 1654 O O . TYR A 1 205 ? 3.749 4.513 -19.145 1.00 63.16 205 TYR A O 1
ATOM 1662 N N . TYR A 1 206 ? 4.992 6.374 -18.798 1.00 68.19 206 TYR A N 1
ATOM 1663 C CA . TYR A 1 206 ? 5.923 5.851 -17.793 1.00 68.19 206 TYR A CA 1
ATOM 1664 C C . TYR A 1 206 ? 5.784 6.671 -16.509 1.00 68.19 206 TYR A C 1
ATOM 1666 O O . TYR A 1 206 ? 6.428 7.692 -16.359 1.00 68.19 206 TYR A O 1
ATOM 1674 N N . ASP A 1 207 ? 4.888 6.239 -15.615 1.00 80.38 207 ASP A N 1
ATOM 1675 C CA . ASP A 1 207 ? 4.684 6.916 -14.327 1.00 80.38 207 ASP A CA 1
ATOM 1676 C C . ASP A 1 207 ? 4.941 5.992 -13.132 1.00 80.38 207 ASP A C 1
ATOM 1678 O O . ASP A 1 207 ? 4.922 6.441 -11.989 1.00 80.38 207 ASP A O 1
ATOM 1682 N N . CYS A 1 208 ? 5.029 4.674 -13.326 1.00 87.75 208 CYS A N 1
ATOM 1683 C CA . CYS A 1 208 ? 4.941 3.726 -12.219 1.00 87.75 208 CYS A CA 1
ATOM 1684 C C . CYS A 1 208 ? 6.325 3.268 -11.775 1.00 87.75 208 CYS A C 1
ATOM 1686 O O . CYS A 1 208 ? 7.050 2.616 -12.520 1.00 87.75 208 CYS A O 1
ATOM 1688 N N . GLY A 1 209 ? 6.657 3.525 -10.510 1.00 88.50 209 GLY A N 1
ATOM 1689 C CA . GLY A 1 209 ? 7.956 3.176 -9.960 1.00 88.50 209 GLY A CA 1
ATOM 1690 C C . GLY A 1 209 ? 8.122 1.668 -9.771 1.00 88.50 209 GLY A C 1
ATOM 1691 O O . GLY A 1 209 ? 7.299 0.997 -9.140 1.00 88.50 209 GLY A O 1
ATOM 1692 N N . LEU A 1 210 ? 9.251 1.141 -10.239 1.00 88.56 210 LEU A N 1
ATOM 1693 C CA . LEU A 1 210 ? 9.686 -0.228 -9.990 1.00 88.56 210 LEU A CA 1
ATOM 1694 C C . LEU A 1 210 ? 10.994 -0.237 -9.199 1.00 88.56 210 LEU A C 1
ATOM 1696 O O . LEU A 1 210 ? 12.027 0.222 -9.684 1.00 88.56 210 LEU A O 1
ATOM 1700 N N . LEU A 1 211 ? 10.979 -0.811 -7.996 1.00 88.81 211 LEU A N 1
ATOM 1701 C CA . LEU A 1 211 ? 12.190 -0.934 -7.187 1.00 88.81 211 LEU A CA 1
ATOM 1702 C C . LEU A 1 211 ? 12.982 -2.169 -7.631 1.00 88.81 211 LEU A C 1
ATOM 1704 O O . LEU A 1 211 ? 12.433 -3.273 -7.671 1.00 88.81 211 LEU A O 1
ATOM 1708 N N . GLY A 1 212 ? 14.262 -1.998 -7.979 1.00 84.25 212 GLY A N 1
ATOM 1709 C CA . GLY A 1 212 ? 15.091 -3.059 -8.558 1.00 84.25 212 GLY A CA 1
ATOM 1710 C C . GLY A 1 212 ? 16.461 -3.234 -7.898 1.00 84.25 212 GLY A C 1
ATOM 1711 O O . GLY A 1 212 ? 17.206 -2.285 -7.699 1.00 84.25 212 GLY A O 1
ATOM 1712 N N . PHE A 1 213 ? 16.859 -4.481 -7.644 1.00 81.12 213 PHE A N 1
ATOM 1713 C CA . PHE A 1 213 ? 18.198 -4.828 -7.154 1.00 81.12 213 PHE A CA 1
ATOM 1714 C C . PHE A 1 213 ? 19.273 -4.533 -8.209 1.00 81.12 213 PHE A C 1
ATOM 1716 O O . PHE A 1 213 ? 20.295 -3.913 -7.932 1.00 81.12 213 PHE A O 1
ATOM 1723 N N . LYS A 1 214 ? 19.027 -4.950 -9.460 1.00 77.62 214 LYS A N 1
ATOM 1724 C CA . LYS A 1 214 ? 19.993 -4.802 -10.564 1.00 77.62 214 LYS A CA 1
ATOM 1725 C C . LYS A 1 214 ? 20.249 -3.349 -10.968 1.00 77.62 214 LYS A C 1
ATOM 1727 O O . LYS A 1 214 ? 21.273 -3.085 -11.584 1.00 77.62 214 LYS A O 1
ATOM 1732 N N . SER A 1 215 ? 19.342 -2.434 -10.632 1.00 69.19 215 SER A N 1
ATOM 1733 C CA . SER A 1 215 ? 19.518 -0.992 -10.815 1.00 69.19 215 SER A CA 1
ATOM 1734 C C . SER A 1 215 ? 20.286 -0.346 -9.655 1.00 69.19 215 SER A C 1
ATOM 1736 O O . SER A 1 215 ? 20.338 0.874 -9.571 1.00 69.19 215 SER A O 1
ATOM 1738 N N . GLY A 1 216 ? 20.876 -1.132 -8.745 1.00 76.62 216 GLY A N 1
ATOM 1739 C CA . GLY A 1 216 ? 21.542 -0.607 -7.554 1.00 76.62 216 GLY A CA 1
ATOM 1740 C C . GLY A 1 216 ? 20.554 -0.013 -6.553 1.00 76.62 216 GLY A C 1
ATOM 1741 O O . GLY A 1 216 ? 20.890 0.966 -5.898 1.00 76.62 216 GLY A O 1
ATOM 1742 N N . TYR A 1 217 ? 19.349 -0.590 -6.462 1.00 78.81 217 TYR A N 1
ATOM 1743 C CA . TYR A 1 217 ? 18.233 -0.117 -5.629 1.00 78.81 217 TYR A CA 1
ATOM 1744 C C . TYR A 1 217 ? 17.617 1.218 -6.073 1.00 78.81 217 TYR A C 1
ATOM 1746 O O . TYR A 1 217 ? 16.794 1.788 -5.360 1.00 78.81 217 TYR A O 1
ATOM 1754 N N . LYS A 1 218 ? 17.943 1.678 -7.287 1.00 82.88 218 LYS A N 1
ATOM 1755 C CA . LYS A 1 218 ? 17.268 2.811 -7.929 1.00 82.88 218 LYS A CA 1
ATOM 1756 C C . LYS A 1 218 ? 15.852 2.441 -8.379 1.00 82.88 218 LYS A C 1
ATOM 1758 O O . LYS A 1 218 ? 15.590 1.289 -8.753 1.00 82.88 218 LYS A O 1
ATOM 1763 N N . ILE A 1 219 ? 14.983 3.446 -8.399 1.00 84.94 219 ILE A N 1
ATOM 1764 C CA . ILE A 1 219 ? 13.627 3.382 -8.948 1.00 84.94 219 ILE A CA 1
ATOM 1765 C C . ILE A 1 219 ? 13.744 3.404 -10.464 1.00 84.94 219 ILE A C 1
ATOM 1767 O O . ILE A 1 219 ? 14.365 4.296 -11.030 1.00 84.94 219 ILE A O 1
ATOM 1771 N N . VAL A 1 220 ? 13.162 2.411 -11.120 1.00 83.44 220 VAL A N 1
ATOM 1772 C CA . VAL A 1 220 ? 13.044 2.383 -12.576 1.00 83.44 220 VAL A CA 1
ATOM 1773 C C . VAL A 1 220 ? 11.645 2.849 -12.929 1.00 83.44 220 VAL A C 1
ATOM 1775 O O . VAL A 1 220 ? 10.682 2.236 -12.461 1.00 83.44 220 VAL A O 1
ATOM 1778 N N . ASP A 1 221 ? 11.545 3.894 -13.743 1.00 81.19 221 ASP A N 1
ATOM 1779 C CA . ASP A 1 221 ? 10.264 4.289 -14.306 1.00 81.19 221 ASP A CA 1
ATOM 1780 C C . ASP A 1 221 ? 9.826 3.282 -15.372 1.00 81.19 221 ASP A C 1
ATOM 1782 O O . ASP A 1 221 ? 10.604 2.855 -16.232 1.00 81.19 221 ASP A O 1
ATOM 1786 N N . VAL A 1 222 ? 8.593 2.805 -15.257 1.00 83.12 222 VAL A N 1
ATOM 1787 C CA . VAL A 1 222 ? 8.018 1.816 -16.160 1.00 83.12 222 VAL A CA 1
ATOM 1788 C C . VAL A 1 222 ? 6.549 2.123 -16.411 1.00 83.12 222 VAL A C 1
ATOM 1790 O O . VAL A 1 222 ? 5.830 2.661 -15.566 1.00 83.12 222 VAL A O 1
ATOM 1793 N N . SER A 1 223 ? 6.054 1.685 -17.569 1.00 84.94 223 SER A N 1
ATOM 1794 C CA . SER A 1 223 ? 4.644 1.868 -17.871 1.00 84.94 223 SER A CA 1
ATOM 1795 C C . SER A 1 223 ? 3.756 1.116 -16.889 1.00 84.94 223 SER A C 1
ATOM 1797 O O . SER A 1 223 ? 3.895 -0.093 -16.676 1.00 84.94 223 SER A O 1
ATOM 1799 N N . CYS A 1 224 ? 2.775 1.833 -16.342 1.00 86.50 224 CYS A N 1
ATOM 1800 C CA . CYS A 1 224 ? 1.799 1.305 -15.394 1.00 86.50 224 CYS A CA 1
ATOM 1801 C C . CYS A 1 224 ? 0.974 0.142 -15.960 1.00 86.50 224 CYS A C 1
ATOM 1803 O O . CYS A 1 224 ? 0.372 -0.610 -15.196 1.00 86.50 224 CYS A O 1
ATOM 1805 N N . THR A 1 225 ? 0.925 -0.005 -17.289 1.00 86.31 225 THR A N 1
ATOM 1806 C CA . THR A 1 225 ? 0.183 -1.063 -17.991 1.00 86.31 225 THR A CA 1
ATOM 1807 C C . THR A 1 225 ? 0.990 -2.346 -18.177 1.00 86.31 225 THR A C 1
ATOM 1809 O O . THR A 1 225 ? 0.421 -3.391 -18.510 1.00 86.31 225 THR A O 1
ATOM 1812 N N . VAL A 1 226 ? 2.306 -2.298 -17.943 1.00 82.62 226 VAL A N 1
ATOM 1813 C CA . VAL A 1 226 ? 3.163 -3.473 -18.062 1.00 82.62 226 VAL A CA 1
ATOM 1814 C C . VAL A 1 226 ? 2.743 -4.479 -17.005 1.00 82.62 226 VAL A C 1
ATOM 1816 O O . VAL A 1 226 ? 2.760 -4.213 -15.805 1.00 82.62 226 VAL A O 1
ATOM 1819 N N . LYS A 1 227 ? 2.395 -5.680 -17.463 1.00 81.00 227 LYS A N 1
ATOM 1820 C CA . LYS A 1 227 ? 2.241 -6.825 -16.574 1.00 81.00 227 LYS A CA 1
ATOM 1821 C C . LYS A 1 227 ? 3.617 -7.334 -16.229 1.00 81.00 227 LYS A C 1
ATOM 1823 O O . LYS A 1 227 ? 4.331 -7.872 -17.077 1.00 81.00 227 LYS A O 1
ATOM 1828 N N . ILE A 1 228 ? 3.991 -7.167 -14.975 1.00 74.50 228 ILE A N 1
ATOM 1829 C CA . ILE A 1 228 ? 5.248 -7.697 -14.495 1.00 74.50 228 ILE A CA 1
ATOM 1830 C C . ILE A 1 228 ? 4.924 -8.982 -13.747 1.00 74.50 228 ILE A C 1
ATOM 1832 O O . ILE A 1 228 ? 4.286 -8.955 -12.702 1.00 74.50 228 ILE A O 1
ATOM 1836 N N . ARG A 1 229 ? 5.423 -10.112 -14.265 1.00 72.75 229 ARG A N 1
ATOM 1837 C CA . ARG A 1 229 ? 5.419 -11.411 -13.573 1.00 72.75 229 ARG A CA 1
ATOM 1838 C C . ARG A 1 229 ? 6.413 -11.407 -12.411 1.00 72.75 229 ARG A C 1
ATOM 1840 O O . ARG A 1 229 ? 7.416 -12.130 -12.420 1.00 72.75 229 ARG A O 1
ATOM 1847 N N . LYS A 1 230 ? 6.226 -10.488 -11.471 1.00 67.12 230 LYS A N 1
ATOM 1848 C CA . LYS A 1 230 ? 7.102 -10.236 -10.326 1.00 67.12 230 LYS A CA 1
ATOM 1849 C C . LYS A 1 230 ? 6.255 -9.916 -9.104 1.00 67.12 230 LYS A C 1
ATOM 1851 O O . LYS A 1 230 ? 5.051 -10.134 -9.084 1.00 67.12 230 LYS A O 1
ATOM 1856 N N . PHE A 1 231 ? 6.955 -9.540 -8.054 1.00 86.25 231 PHE A N 1
ATOM 1857 C CA . PHE A 1 231 ? 6.441 -9.439 -6.715 1.00 86.25 231 PHE A CA 1
ATOM 1858 C C . PHE A 1 231 ? 5.908 -8.036 -6.473 1.00 86.25 231 PHE A C 1
ATOM 1860 O O . PHE A 1 231 ? 6.380 -7.075 -7.079 1.00 86.25 231 PHE A O 1
ATOM 1867 N N . PHE A 1 232 ? 4.938 -7.916 -5.589 1.00 92.81 232 PHE A N 1
ATOM 1868 C CA . PHE A 1 232 ? 4.521 -6.638 -5.035 1.00 92.81 232 PHE A CA 1
ATOM 1869 C C . PHE A 1 232 ? 4.298 -6.822 -3.544 1.00 92.81 232 PHE A C 1
ATOM 1871 O O . PHE A 1 232 ? 4.073 -7.945 -3.079 1.00 92.81 232 PHE A O 1
ATOM 1878 N N . VAL A 1 233 ? 4.436 -5.729 -2.808 1.00 93.06 233 VAL A N 1
ATOM 1879 C CA . VAL A 1 233 ? 4.335 -5.729 -1.354 1.00 93.06 233 VAL A CA 1
ATOM 1880 C C . VAL A 1 233 ? 3.262 -4.732 -0.955 1.00 93.06 233 VAL A C 1
ATOM 1882 O O . VAL A 1 233 ? 3.295 -3.569 -1.364 1.00 93.06 233 VAL A O 1
ATOM 1885 N N . CYS A 1 234 ? 2.313 -5.213 -0.166 1.00 93.44 234 CYS A N 1
ATOM 1886 C CA . CYS A 1 234 ? 1.299 -4.398 0.469 1.00 93.44 234 CYS A CA 1
ATOM 1887 C C . CYS A 1 234 ? 1.777 -4.001 1.863 1.00 93.44 234 CYS A C 1
ATOM 1889 O O . CYS A 1 234 ? 2.268 -4.858 2.593 1.00 93.44 234 CYS A O 1
ATOM 1891 N N . GLU A 1 235 ? 1.605 -2.738 2.238 1.00 93.56 235 GLU A N 1
ATOM 1892 C CA . GLU A 1 235 ? 1.691 -2.283 3.625 1.00 93.56 235 GLU A CA 1
ATOM 1893 C C . GLU A 1 235 ? 0.280 -2.233 4.199 1.00 93.56 235 GLU A C 1
ATOM 1895 O O . GLU A 1 235 ? -0.597 -1.543 3.667 1.00 93.56 235 GLU A O 1
ATOM 1900 N N . ILE A 1 236 ? 0.054 -3.005 5.256 1.00 91.81 236 ILE A N 1
ATOM 1901 C CA . ILE A 1 236 ? -1.257 -3.167 5.866 1.00 91.81 236 ILE A CA 1
ATOM 1902 C C . ILE A 1 236 ? -1.181 -2.662 7.314 1.00 91.81 236 ILE A C 1
ATOM 1904 O O . ILE A 1 236 ? -0.458 -3.249 8.123 1.00 91.81 236 ILE A O 1
ATOM 1908 N N . PRO A 1 237 ? -1.894 -1.574 7.652 1.00 89.69 237 PRO A N 1
ATOM 1909 C CA . PRO A 1 237 ? -1.977 -1.074 9.019 1.00 89.69 237 PRO A CA 1
ATOM 1910 C C . PRO A 1 237 ? -2.673 -2.087 9.940 1.00 89.69 237 PRO A C 1
ATOM 1912 O O . PRO A 1 237 ? -3.529 -2.856 9.502 1.00 89.69 237 PRO A O 1
ATOM 1915 N N . MET A 1 238 ? -2.326 -2.087 11.225 1.00 86.81 238 MET A N 1
ATOM 1916 C CA . MET A 1 238 ? -2.898 -3.025 12.196 1.00 86.81 238 MET A CA 1
ATOM 1917 C C . MET A 1 238 ? -3.957 -2.381 13.081 1.00 86.81 238 MET A C 1
ATOM 1919 O O . MET A 1 238 ? -3.787 -1.266 13.570 1.00 86.81 238 MET A O 1
ATOM 1923 N N . ILE A 1 239 ? -5.040 -3.112 13.321 1.00 81.31 239 ILE A N 1
ATOM 1924 C CA . ILE A 1 239 ? -6.151 -2.697 14.183 1.00 81.31 239 ILE A CA 1
ATOM 1925 C C . ILE A 1 239 ? -6.317 -3.673 15.364 1.00 81.31 239 ILE A C 1
ATOM 1927 O O . ILE A 1 239 ? -5.903 -4.836 15.257 1.00 81.31 239 ILE A O 1
ATOM 1931 N N . PRO A 1 240 ? -6.925 -3.238 16.491 1.00 66.94 240 PRO A N 1
ATOM 1932 C CA . PRO A 1 240 ? -7.232 -4.124 17.608 1.00 66.94 240 PRO A CA 1
ATOM 1933 C C . PRO A 1 240 ? -8.063 -5.322 17.179 1.00 66.94 240 PRO A C 1
ATOM 1935 O O . PRO A 1 240 ? -8.952 -5.213 16.334 1.00 66.94 240 PRO A O 1
ATOM 1938 N N . VAL A 1 241 ? -7.834 -6.445 17.851 1.00 61.44 241 VAL A N 1
ATOM 1939 C CA . VAL A 1 241 ? -8.770 -7.569 17.834 1.00 61.44 241 VAL A CA 1
ATOM 1940 C C . VAL A 1 241 ? -9.946 -7.201 18.744 1.00 61.44 241 VAL A C 1
ATOM 1942 O O . VAL A 1 241 ? -9.729 -6.792 19.888 1.00 61.44 241 VAL A O 1
ATOM 1945 N N . SER A 1 242 ? -11.173 -7.293 18.224 1.00 51.94 242 SER A N 1
ATOM 1946 C CA . SER A 1 242 ? -12.411 -7.121 18.999 1.00 51.94 242 SER A CA 1
ATOM 1947 C C . SER A 1 242 ? -12.741 -8.358 19.821 1.00 51.94 242 SER A C 1
ATOM 1949 O O . SER A 1 242 ? -12.756 -9.443 19.196 1.00 51.94 242 SER A O 1
#

Sequence (242 aa):
MFRKEVTIVMLMLSVLPACPLKMGYKKVGTACLMYNDVFYTEHARSKIECSSICENNKFGSCSRFMYDSSRNMCLLHSDTTIQGRNSVTIQTNETWDFYGIAHEDCNLPGYDFVPSIHACFKHYYRVDSTWVSAREICINDGGDLVIIETQETYDFLFNYVNCIGKLWFGLRDYKWVNGQPFTNNLGLNILWNDEVDSEDPSDPYYDCGLLGFKSGYKIVDVSCTVKIRKFFVCEIPMIPVS

Organism: Mytilus edulis (NCBI:txid6550)

Secondary structure (DSSP, 8-state):
---------------PPPP--SSSEEEETTEEEETTTEEE----SSHHHHHHHHHH-TTS---EEEEETTTTEEEEE--STTTT--EEE-TTS-EEE-B-EETTGGGSTTEEEEGGGTEEEEEEEEEEE-HHHHHHHHHHTTSEE----SHHHHHHHHHHHHHHSEEEEEEETTEETTSPBP--TT--S--B-TTT--S-TT-TT--EEEEETTTTTPEEEE-TT--EEEEEEEEEEEE---

InterPro domains:
  IPR001304 C-type lectin-like [PF00059] (129-235)
  IPR001304 C-type lectin-like [PS50041] (120-224)
  IPR001304 C-type lectin-like [SM00034] (106-235)
  IPR003609 PAN/Apple domain [PF00024] (25-99)
  IPR003609 PAN/Apple domain [PS50948] (19-106)
  IPR016186 C-type lectin-like/link domain superfamily [G3DSA:3.10.100.10] (102-239)
  IPR016187 C-type lectin fold [SSF56436] (114-239)
  IPR050828 C-type lectin and matrix domain-containing protein [PTHR45710] (69-239)

Foldseek 3Di:
DDDDDDDDPDDPPPPLDDAPPPQFWDDDPSFIHGDPWKDFDDFAQDPLRLQVCLAPPPPANFPWWWAALVRSGIITTHDPVCVQPQWDQTPVSDITGIAADAPVCQPDPQWDDDVVSQKIKGKDAQDFDFLVRLQVVLSSVRFGFADCPDPSSVVVVLVVQVVFFKEFGQFFLQAGVSRHGNDVPVVDPEEAPCVLPPDDNPPNQFTTWMQGVVSVRYTYTHGSPHGDSGMTMTIGHHHHDD

pLDDT: mean 73.71, std 17.72, range [28.53, 94.56]

Radius of gyration: 22.16 Å; chains: 1; bounding box: 72×64×51 Å